Protein AF-0000000084665119 (afdb_homodimer)

Nearest PDB structures (foldseek):
  2jqv-assembly1_A  TM=7.314E-01  e=8.856E-10  Arabidopsis thaliana
  2g0q-assembly1_A  TM=7.419E-01  e=1.694E-08  Arabidopsis thaliana
  6ky1-assembly1_A  TM=6.786E-01  e=8.824E-05  Homo sapiens
  3juc-assembly1_A  TM=6.808E-01  e=5.184E-04  Homo sapiens
  5c5z-assembly1_B  TM=7.141E-01  e=2.015E-03  Escherichia coli

pLDDT: mean 84.97, std 19.48, range [22.52,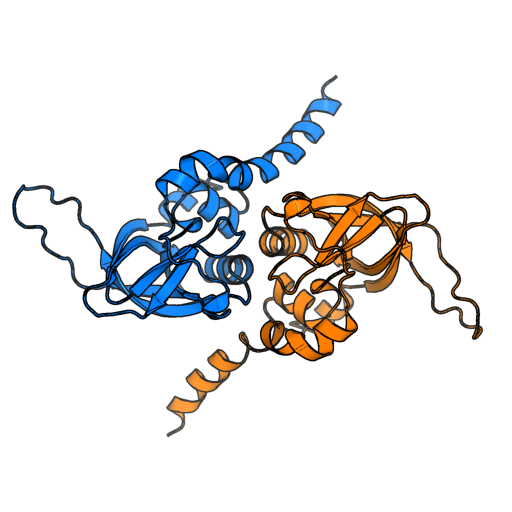 98.81]

InterPro domains:
  IPR009288 Gamma-glutamylcyclotransferase, AIG2-like domain [PF06094] (6-137)
  IPR013024 Gamma-glutamyl cyclotransferase-like [cd06661] (6-90)
  IPR036568 Gamma-glutamyl cyclotransferase-like superfamily [SSF110857] (3-129)
  IPR045038 Protein AIG2-like [PTHR31544] (2-153)

Radius of gyration: 21.83 Å; Cα contacts (8 Å, |Δi|>4): 623; chains: 2; bounding box: 42×82×71 Å

Sequence (332 aa):
MSHTAFFYGTLMAPPVLHRVIWGSTTPPTPAHASLLHIRPAILHAHRRHKVRNADYPAILPSSPSASVRGTLVQGLTDGDIWRLDIFEGHEYARRRVRVRPLVQAQEEDNVESEEEVEAETYIWVAGAHRLEAEEWDFAEFVRDKMKRWVGGAVAERDEGFQGKGSMSHTAFFYGTLMAPPVLHRVIWGSTTPPTPAHASLLHIRPAILHAHRRHKVRNADYPAILPSSPSASVRGTLVQGLTDGDIWRLDIFEGHEYARRRVRVRPLVQAQEEDNVESEEEVEAETYIWVAGAHRLEAEEWDFAEFVRDKMKRWVGGAVAERDEGFQGKGS

Structure (mmCIF, N/CA/C/O backbone):
data_AF-0000000084665119-model_v1
#
loop_
_entity.id
_entity.type
_entity.pdbx_description
1 polymer 'Putative gamma-glutamylcyclotransferase'
#
loop_
_atom_site.group_PDB
_atom_site.id
_atom_site.type_symbol
_atom_site.label_atom_id
_atom_site.label_alt_id
_atom_site.label_comp_id
_atom_site.label_asym_id
_atom_site.label_entity_id
_atom_site.label_seq_id
_atom_site.pdbx_PDB_ins_code
_atom_site.Cartn_x
_atom_site.Cartn_y
_atom_site.Cartn_z
_atom_site.occupancy
_atom_site.B_iso_or_equiv
_atom_site.auth_seq_id
_atom_site.auth_comp_id
_atom_site.auth_asym_id
_atom_site.auth_atom_id
_atom_site.pdbx_PDB_model_num
ATOM 1 N N . MET A 1 1 ? -19.016 -11.727 -7.27 1 73.88 1 MET A N 1
ATOM 2 C CA . MET A 1 1 ? -18.266 -12.68 -8.086 1 73.88 1 MET A CA 1
ATOM 3 C C . MET A 1 1 ? -16.984 -13.125 -7.379 1 73.88 1 MET A C 1
ATOM 5 O O . MET A 1 1 ? -16.422 -12.375 -6.582 1 73.88 1 MET A O 1
ATOM 9 N N . SER A 1 2 ? -16.672 -14.398 -7.512 1 92.06 2 SER A N 1
ATOM 10 C CA . SER A 1 2 ? -15.5 -14.953 -6.84 1 92.06 2 SER A CA 1
ATOM 11 C C . SER A 1 2 ? -14.242 -14.797 -7.688 1 92.06 2 SER A C 1
ATOM 13 O O . SER A 1 2 ? -14.289 -14.961 -8.906 1 92.06 2 SER A O 1
ATOM 15 N N . HIS A 1 3 ? -13.211 -14.391 -7.176 1 96.94 3 HIS A N 1
ATOM 16 C CA . HIS A 1 3 ? -11.945 -14.156 -7.855 1 96.94 3 HIS A CA 1
ATOM 17 C C . HIS A 1 3 ? -10.898 -15.18 -7.434 1 96.94 3 HIS A C 1
ATOM 19 O O . HIS A 1 3 ? -10.961 -15.719 -6.328 1 96.94 3 HIS A O 1
ATOM 25 N N . THR A 1 4 ? -10.078 -15.484 -8.344 1 98.12 4 THR A N 1
ATOM 26 C CA . THR A 1 4 ? -8.914 -16.344 -8.125 1 98.12 4 THR A CA 1
ATOM 27 C C . THR A 1 4 ? -7.621 -15.562 -8.344 1 98.12 4 THR A C 1
ATOM 29 O O . THR A 1 4 ? -7.453 -14.906 -9.375 1 98.12 4 THR A O 1
ATOM 32 N N . ALA A 1 5 ? -6.762 -15.625 -7.355 1 98.62 5 ALA A N 1
ATOM 33 C CA . ALA A 1 5 ? -5.516 -14.875 -7.461 1 98.62 5 ALA A CA 1
ATOM 34 C C . ALA A 1 5 ? -4.316 -15.758 -7.125 1 98.62 5 ALA A C 1
ATOM 36 O O . ALA A 1 5 ? -4.434 -16.703 -6.348 1 98.62 5 ALA A O 1
ATOM 37 N N . PHE A 1 6 ? -3.201 -15.508 -7.766 1 98.81 6 PHE A N 1
ATOM 38 C CA . PHE A 1 6 ? -1.909 -16.125 -7.473 1 98.81 6 PHE A CA 1
ATOM 39 C C . PHE A 1 6 ? -0.994 -15.133 -6.758 1 98.81 6 PHE A C 1
ATOM 41 O O . PHE A 1 6 ? -0.722 -14.047 -7.266 1 98.81 6 PHE A O 1
ATOM 48 N N . PHE A 1 7 ? -0.594 -15.461 -5.613 1 98.75 7 PHE A N 1
ATOM 49 C CA . PHE A 1 7 ? 0.326 -14.625 -4.852 1 98.75 7 PHE A CA 1
ATOM 50 C C . PHE A 1 7 ? 1.707 -15.266 -4.781 1 98.75 7 PHE A C 1
ATOM 52 O O . PHE A 1 7 ? 1.825 -16.484 -4.645 1 98.75 7 PHE A O 1
ATOM 59 N N . TYR A 1 8 ? 2.713 -14.422 -4.77 1 98.56 8 TYR A N 1
ATOM 60 C CA . TYR A 1 8 ? 4.07 -14.945 -4.883 1 98.56 8 TYR A CA 1
ATOM 61 C C . TYR A 1 8 ? 4.996 -14.273 -3.875 1 98.56 8 TYR A C 1
ATOM 63 O O . TYR A 1 8 ? 6.188 -14.586 -3.811 1 98.56 8 TYR A O 1
ATOM 71 N N . GLY A 1 9 ? 4.562 -13.359 -3.141 1 97.25 9 GLY A N 1
ATOM 72 C CA . GLY A 1 9 ? 5.355 -12.609 -2.182 1 97.25 9 GLY A CA 1
ATOM 73 C C . GLY A 1 9 ? 4.805 -12.672 -0.77 1 97.25 9 GLY A C 1
ATOM 74 O O . GLY A 1 9 ? 4.523 -13.758 -0.258 1 97.25 9 GLY A O 1
ATOM 75 N N . THR A 1 10 ? 4.645 -11.438 -0.107 1 94.94 10 THR A N 1
ATOM 76 C CA . THR A 1 10 ? 4.266 -11.336 1.298 1 94.94 10 THR A CA 1
ATOM 77 C C . THR A 1 10 ? 2.859 -11.883 1.519 1 94.94 10 THR A C 1
ATOM 79 O O . THR A 1 10 ? 2.553 -12.406 2.59 1 94.94 10 THR A O 1
ATOM 82 N N . LEU A 1 11 ? 2.041 -11.844 0.528 1 95.81 11 LEU A N 1
ATOM 83 C CA . LEU A 1 11 ? 0.654 -12.289 0.636 1 95.81 11 LEU A CA 1
ATOM 84 C C . LEU A 1 11 ? 0.569 -13.812 0.667 1 95.81 11 LEU A C 1
ATOM 86 O O . LEU A 1 11 ? -0.502 -14.375 0.906 1 95.81 11 LEU A O 1
ATOM 90 N N . MET A 1 12 ? 1.685 -14.477 0.354 1 96.81 12 MET A N 1
ATOM 91 C CA . MET A 1 12 ? 1.702 -15.93 0.522 1 96.81 12 MET A CA 1
ATOM 92 C C . MET A 1 12 ? 1.529 -16.312 1.988 1 96.81 12 MET A C 1
ATOM 94 O O 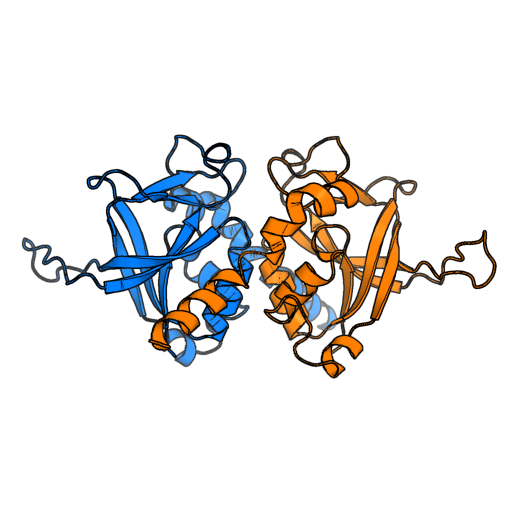. MET A 1 12 ? 1.188 -17.453 2.303 1 96.81 12 MET A O 1
ATOM 98 N N . ALA A 1 13 ? 1.866 -15.438 2.922 1 93.38 13 ALA A N 1
ATOM 99 C CA . ALA A 1 13 ? 1.63 -15.656 4.344 1 93.38 13 ALA A CA 1
ATOM 100 C C . ALA A 1 13 ? 0.175 -15.383 4.711 1 93.38 13 ALA A C 1
ATOM 102 O O . ALA A 1 13 ? -0.294 -14.242 4.59 1 93.38 13 ALA A O 1
ATOM 103 N N . PRO A 1 14 ? -0.516 -16.375 5.227 1 91.75 14 PRO A N 1
ATOM 104 C CA . PRO A 1 14 ? -1.943 -16.219 5.512 1 91.75 14 PRO A CA 1
ATOM 105 C C . PRO A 1 14 ? -2.229 -15.047 6.449 1 91.75 14 PRO A C 1
ATOM 107 O O . PRO A 1 14 ? -3.168 -14.281 6.223 1 91.75 14 PRO A O 1
ATOM 110 N N . PRO A 1 15 ? -1.435 -14.797 7.461 1 90.75 15 PRO A N 1
ATOM 111 C CA . PRO A 1 15 ? -1.753 -13.664 8.336 1 90.75 15 PRO A CA 1
ATOM 112 C C . PRO A 1 15 ? -1.7 -12.32 7.609 1 90.75 15 PRO A C 1
ATOM 114 O O . PRO A 1 15 ? -2.482 -11.422 7.918 1 90.75 15 PRO A O 1
ATOM 117 N N . VAL A 1 16 ? -0.737 -12.164 6.695 1 92.75 16 VAL A N 1
ATOM 118 C CA . VAL A 1 16 ? -0.655 -10.93 5.926 1 92.75 16 VAL A CA 1
ATOM 119 C C . VAL A 1 16 ? -1.873 -10.805 5.012 1 92.75 16 VAL A C 1
ATOM 121 O O . VAL A 1 16 ? -2.502 -9.75 4.945 1 92.75 16 VAL A O 1
ATOM 124 N N . LEU A 1 17 ? -2.227 -11.906 4.332 1 94.44 17 LEU A N 1
ATOM 125 C CA . LEU A 1 17 ? -3.4 -11.922 3.469 1 94.44 17 LEU A CA 1
ATOM 126 C C . LEU A 1 17 ? -4.66 -11.57 4.254 1 94.44 17 LEU A C 1
ATOM 128 O O . LEU A 1 17 ? -5.434 -10.703 3.836 1 94.44 17 LEU A O 1
ATOM 132 N N . HIS A 1 18 ? -4.852 -12.164 5.355 1 92.56 18 HIS A N 1
ATOM 133 C CA . HIS A 1 18 ? -6.023 -11.945 6.191 1 92.56 18 HIS A CA 1
ATOM 134 C C . HIS A 1 18 ? -6.105 -10.492 6.66 1 92.56 18 HIS A C 1
ATOM 136 O O . HIS A 1 18 ? -7.18 -9.891 6.645 1 92.56 18 HIS A O 1
ATOM 142 N N . ARG A 1 19 ? -5 -9.992 7.031 1 90.19 19 ARG A N 1
ATOM 143 C CA . ARG A 1 19 ? -4.969 -8.602 7.465 1 90.19 19 ARG A CA 1
ATOM 144 C C . ARG A 1 19 ? -5.426 -7.672 6.348 1 90.19 19 ARG A C 1
ATOM 146 O O . ARG A 1 19 ? -6.172 -6.719 6.59 1 90.19 19 ARG A O 1
ATOM 153 N N . VAL A 1 20 ? -4.969 -7.965 5.203 1 93.06 20 VAL A N 1
ATOM 154 C CA . VAL A 1 20 ? -5.289 -7.105 4.07 1 93.06 20 VAL A CA 1
ATOM 155 C C . VAL A 1 20 ? -6.77 -7.238 3.721 1 93.06 20 VAL A C 1
ATOM 157 O O . VAL A 1 20 ? -7.469 -6.238 3.555 1 93.06 20 VAL A O 1
ATOM 160 N N . ILE A 1 21 ? -7.344 -8.422 3.707 1 93.12 21 ILE A N 1
ATOM 161 C CA . ILE A 1 21 ? -8.672 -8.586 3.121 1 93.12 21 ILE A CA 1
ATOM 162 C C . ILE A 1 21 ? -9.727 -8.523 4.219 1 93.12 21 ILE A C 1
ATOM 164 O O . ILE A 1 21 ? -10.891 -8.219 3.949 1 93.12 21 ILE A O 1
ATOM 168 N N . TRP A 1 22 ? -9.281 -8.711 5.531 1 90.56 22 TRP A N 1
ATOM 169 C CA . TRP A 1 22 ? -10.297 -8.766 6.578 1 90.56 22 TRP A CA 1
ATOM 170 C C . TRP A 1 22 ? -9.969 -7.793 7.711 1 90.56 22 TRP A C 1
ATOM 172 O O . TRP A 1 22 ? -10.766 -7.605 8.633 1 90.56 22 TRP A O 1
ATOM 182 N N . GLY A 1 23 ? -8.82 -7.227 7.715 1 86.94 23 GLY A N 1
ATOM 183 C CA . GLY A 1 23 ? -8.469 -6.242 8.727 1 86.94 23 GLY A CA 1
ATOM 184 C C . GLY A 1 23 ? -7.918 -6.863 10 1 86.94 23 GLY A C 1
ATOM 185 O O . GLY A 1 23 ? -7.656 -6.16 10.977 1 86.94 23 GLY A O 1
ATOM 186 N N . SER A 1 24 ? -7.824 -8.117 9.977 1 86.31 24 SER A N 1
ATOM 187 C CA . SER A 1 24 ? -7.281 -8.875 11.102 1 86.31 24 SER A CA 1
ATOM 188 C C . SER A 1 24 ? -6.422 -10.039 10.625 1 86.31 24 SER A C 1
ATOM 190 O O . SER A 1 24 ? -6.59 -10.523 9.5 1 86.31 24 SER A O 1
ATOM 192 N N . THR A 1 25 ? -5.469 -10.422 11.492 1 86.75 25 THR A N 1
ATOM 193 C CA . THR A 1 25 ? -4.531 -11.461 11.094 1 86.75 25 THR A CA 1
ATOM 194 C C . THR A 1 25 ? -5.203 -12.836 11.117 1 86.75 25 THR A C 1
ATOM 196 O O . THR A 1 25 ? -4.621 -13.828 10.68 1 86.75 25 THR A O 1
ATOM 199 N N . THR A 1 26 ? -6.316 -12.867 11.695 1 84.5 26 THR A N 1
ATOM 200 C CA . THR A 1 26 ? -7.121 -14.086 11.711 1 84.5 26 THR A CA 1
ATOM 201 C C . THR A 1 26 ? -8.484 -13.844 11.078 1 84.5 26 THR A C 1
ATOM 203 O O . THR A 1 26 ? -8.977 -12.711 11.07 1 84.5 26 THR A O 1
ATOM 206 N N . PRO A 1 27 ? -9 -14.93 10.547 1 84.25 27 PRO A N 1
ATOM 207 C CA . PRO A 1 27 ? -10.336 -14.742 9.992 1 84.25 27 PRO A CA 1
ATOM 208 C C . PRO A 1 27 ? -11.336 -14.234 11.031 1 84.25 27 PRO A C 1
ATOM 210 O O . PRO A 1 27 ? -11.281 -14.641 12.195 1 84.25 27 PRO A O 1
ATOM 213 N N . PRO A 1 28 ? -12.25 -13.336 10.602 1 81.62 28 PRO A N 1
ATOM 214 C CA . PRO A 1 28 ? -13.258 -12.836 11.539 1 81.62 28 PRO A CA 1
ATOM 215 C C . PRO A 1 28 ? -14.109 -13.953 12.141 1 81.62 28 PRO A C 1
ATOM 217 O O . PRO A 1 28 ? -14.445 -13.906 13.328 1 81.62 28 PRO A O 1
ATOM 220 N N . THR A 1 29 ? -14.453 -14.898 11.305 1 83.44 29 THR A N 1
ATOM 221 C CA . THR A 1 29 ? -15.164 -16.094 11.734 1 83.44 29 THR A CA 1
ATOM 222 C C . THR A 1 29 ? -14.641 -17.328 11.016 1 83.44 29 THR A C 1
ATOM 224 O O . THR A 1 29 ? -14 -17.219 9.969 1 83.44 29 THR A O 1
ATOM 227 N N . PRO A 1 30 ? -14.859 -18.469 11.625 1 79.12 30 PRO A N 1
ATOM 228 C CA . PRO A 1 30 ? -14.461 -19.688 10.922 1 79.12 30 PRO A CA 1
ATOM 229 C C . PRO A 1 30 ? -15.086 -19.797 9.531 1 79.12 30 PRO A C 1
ATOM 231 O O . PRO A 1 30 ? -14.469 -20.344 8.617 1 79.12 30 PRO A O 1
ATOM 234 N N . ALA A 1 31 ? -16.25 -19.344 9.398 1 80.56 31 ALA A N 1
ATOM 235 C CA . ALA A 1 31 ? -16.938 -19.375 8.109 1 80.56 31 ALA A CA 1
ATOM 236 C C . ALA A 1 31 ? -16.172 -18.578 7.055 1 80.56 31 ALA A C 1
ATOM 238 O O . ALA A 1 31 ? -16.125 -18.969 5.887 1 80.56 31 ALA A O 1
ATOM 239 N N . HIS A 1 32 ? -15.57 -17.516 7.496 1 81.25 32 HIS A N 1
ATOM 240 C CA . HIS A 1 32 ? -14.781 -16.703 6.578 1 81.25 32 HIS A CA 1
ATOM 241 C C . HIS A 1 32 ? -13.57 -17.484 6.066 1 81.25 32 HIS A C 1
ATOM 243 O O . HIS A 1 32 ? -13.234 -17.406 4.879 1 81.25 32 HIS A O 1
ATOM 249 N N . ALA A 1 33 ? -12.969 -18.156 6.984 1 79.44 33 ALA A N 1
ATOM 250 C CA . ALA A 1 33 ? -11.789 -18.922 6.609 1 79.44 33 ALA A CA 1
ATOM 251 C C . ALA A 1 33 ? -12.125 -19.969 5.555 1 79.44 33 ALA A C 1
ATOM 253 O O . ALA A 1 33 ? -11.305 -20.266 4.688 1 79.44 33 ALA A O 1
ATOM 254 N N . SER A 1 34 ? -13.305 -20.484 5.648 1 85.25 34 SER A N 1
ATOM 255 C CA . SER A 1 34 ? -13.703 -21.547 4.746 1 85.25 34 SER A CA 1
ATOM 256 C C . SER A 1 34 ? -14.016 -21.016 3.354 1 85.25 34 SER A C 1
ATOM 258 O O . SER A 1 34 ? -14.141 -21.781 2.396 1 85.25 34 SER A O 1
ATOM 260 N N . LEU A 1 35 ? -14.109 -19.719 3.256 1 88.88 35 LEU A N 1
ATOM 261 C CA . LEU A 1 35 ? -14.438 -19.094 1.981 1 88.88 35 LEU A CA 1
ATOM 262 C C . LEU A 1 35 ? -13.234 -19.109 1.042 1 88.88 35 LEU A C 1
ATOM 264 O O . LEU A 1 35 ? -13.398 -19.078 -0.18 1 88.88 35 LEU A O 1
ATOM 268 N N . LEU A 1 36 ? -12.086 -19.219 1.64 1 93.5 36 LEU A N 1
ATOM 269 C CA . LEU A 1 36 ? -10.875 -19.172 0.818 1 93.5 36 LEU A CA 1
ATOM 270 C C . LEU A 1 36 ? -10.297 -20.578 0.646 1 93.5 36 LEU A C 1
ATOM 272 O O . LEU A 1 36 ? -10.258 -21.359 1.601 1 93.5 36 LEU A O 1
ATOM 276 N N . HIS A 1 37 ? -9.992 -20.938 -0.558 1 94.19 37 HIS A N 1
ATOM 277 C CA . HIS A 1 37 ? -9.227 -22.141 -0.873 1 94.19 37 HIS A CA 1
ATOM 278 C C . HIS A 1 37 ? -7.805 -21.781 -1.298 1 94.19 37 HIS A C 1
ATOM 280 O O . HIS A 1 37 ? -7.598 -21.203 -2.365 1 94.19 37 HIS A O 1
ATOM 286 N N . ILE A 1 38 ? -6.875 -22.156 -0.478 1 94.69 38 ILE A N 1
ATOM 287 C CA . ILE A 1 38 ? -5.484 -21.781 -0.69 1 94.69 38 ILE A CA 1
ATOM 288 C C . ILE A 1 38 ? -4.637 -23.016 -0.951 1 94.69 38 ILE A C 1
ATOM 290 O O . ILE A 1 38 ? -4.629 -23.953 -0.146 1 94.69 38 ILE A O 1
ATOM 294 N N . ARG A 1 39 ? -3.934 -23.016 -2.066 1 94.62 39 ARG A N 1
ATOM 295 C CA . ARG A 1 39 ? -3.062 -24.141 -2.398 1 94.62 39 ARG A CA 1
ATOM 296 C C . ARG A 1 39 ? -1.781 -23.656 -3.07 1 94.62 39 ARG A C 1
ATOM 298 O O . ARG A 1 39 ? -1.781 -22.641 -3.76 1 94.62 39 ARG A O 1
ATOM 305 N N . PRO A 1 40 ? -0.71 -24.453 -2.879 1 96.31 40 PRO A N 1
ATOM 306 C CA . PRO A 1 40 ? 0.503 -24.109 -3.627 1 96.31 40 PRO A CA 1
ATOM 307 C C . PRO A 1 40 ? 0.313 -24.219 -5.137 1 96.31 40 PRO A C 1
ATOM 309 O O . PRO A 1 40 ? -0.487 -25.031 -5.609 1 96.31 40 PRO A O 1
ATOM 312 N N . ALA A 1 41 ? 1.017 -23.375 -5.852 1 97.25 41 ALA A N 1
ATOM 313 C CA . ALA A 1 41 ? 0.92 -23.359 -7.309 1 97.25 41 ALA A CA 1
ATOM 314 C C . ALA A 1 41 ? 2.191 -22.812 -7.941 1 97.25 41 ALA A C 1
ATOM 316 O O . ALA A 1 41 ? 3.033 -22.234 -7.25 1 97.25 41 ALA A O 1
ATOM 317 N N . ILE A 1 42 ? 2.299 -23.016 -9.219 1 97.5 42 ILE A N 1
ATOM 318 C CA . ILE A 1 42 ? 3.467 -22.562 -9.969 1 97.5 42 ILE A CA 1
ATOM 319 C C . ILE A 1 42 ? 3.025 -21.688 -11.141 1 97.5 42 ILE A C 1
ATOM 321 O O . ILE A 1 42 ? 2.092 -22.031 -11.867 1 97.5 42 ILE A O 1
ATOM 325 N N . LEU A 1 43 ? 3.611 -20.516 -11.242 1 98 43 LEU A N 1
ATOM 326 C CA . LEU A 1 43 ? 3.479 -19.672 -12.414 1 98 43 LEU A CA 1
ATOM 327 C C . LEU A 1 43 ? 4.703 -19.797 -13.32 1 98 43 LEU A C 1
ATOM 329 O O . LEU A 1 43 ? 5.809 -19.422 -12.93 1 98 43 LEU A O 1
ATOM 333 N N . HIS A 1 44 ? 4.461 -20.281 -14.469 1 97.12 44 HIS A N 1
ATOM 334 C CA . HIS A 1 44 ? 5.562 -20.484 -15.406 1 97.12 44 HIS A CA 1
ATOM 335 C C . HIS A 1 44 ? 5.848 -19.203 -16.188 1 97.12 44 HIS A C 1
ATOM 337 O O . HIS A 1 44 ? 5.035 -18.266 -16.188 1 97.12 44 HIS A O 1
ATOM 343 N N . ALA A 1 45 ? 7.055 -19.125 -16.812 1 97.81 45 ALA A N 1
ATOM 344 C CA . ALA A 1 45 ? 7.488 -18.062 -17.734 1 97.81 45 ALA A CA 1
ATOM 345 C C . ALA A 1 45 ? 7.586 -16.719 -17.016 1 97.81 45 ALA A C 1
ATOM 347 O O . ALA A 1 45 ? 7.41 -15.672 -17.641 1 97.81 45 ALA A O 1
ATOM 348 N N . HIS A 1 46 ? 7.723 -16.734 -15.711 1 97.75 46 HIS A N 1
ATOM 349 C CA . HIS A 1 46 ? 7.98 -15.555 -14.883 1 97.75 46 HIS A CA 1
ATOM 350 C C . HIS A 1 46 ? 9.156 -15.789 -13.938 1 97.75 46 HIS A C 1
ATOM 352 O O . HIS A 1 46 ? 9.492 -16.938 -13.641 1 97.75 46 HIS A O 1
ATOM 358 N N . ARG A 1 47 ? 9.719 -14.727 -13.492 1 96.94 47 ARG A N 1
ATOM 359 C CA . ARG A 1 47 ? 10.805 -14.781 -12.523 1 96.94 47 ARG A CA 1
ATOM 360 C C . ARG A 1 47 ? 10.57 -13.789 -11.383 1 96.94 47 ARG A C 1
ATOM 362 O O . ARG A 1 47 ? 10.164 -12.648 -11.617 1 96.94 47 ARG A O 1
ATOM 369 N N . ARG A 1 48 ? 10.82 -14.273 -10.234 1 97.81 48 ARG A N 1
ATOM 370 C CA . ARG A 1 48 ? 10.688 -13.461 -9.031 1 97.81 48 ARG A CA 1
ATOM 371 C C . ARG A 1 48 ? 11.992 -12.727 -8.719 1 97.81 48 ARG A C 1
ATOM 373 O O . ARG A 1 48 ? 13.07 -13.312 -8.805 1 97.81 48 ARG A O 1
ATOM 380 N N . HIS A 1 49 ? 11.867 -11.453 -8.352 1 97 49 HIS A N 1
ATOM 381 C CA . HIS A 1 49 ? 13.008 -10.594 -8.039 1 97 49 HIS A CA 1
ATOM 382 C C . HIS A 1 49 ? 12.836 -9.914 -6.684 1 97 49 HIS A C 1
ATOM 384 O O . HIS A 1 49 ? 11.703 -9.664 -6.254 1 97 49 HIS A O 1
ATOM 390 N N . LYS A 1 50 ? 13.93 -9.664 -6.059 1 96.75 50 LYS A N 1
ATOM 391 C CA . LYS A 1 50 ? 13.914 -8.742 -4.926 1 96.75 50 LYS A CA 1
ATOM 392 C C . LYS A 1 50 ? 13.711 -7.305 -5.391 1 96.75 50 LYS A C 1
ATOM 394 O O . LYS A 1 50 ? 14.289 -6.879 -6.387 1 96.75 50 LYS A O 1
ATOM 399 N N . VAL A 1 51 ? 12.875 -6.609 -4.723 1 94.5 51 VAL A N 1
ATOM 400 C CA . VAL A 1 51 ? 12.75 -5.172 -4.93 1 94.5 51 VAL A CA 1
ATOM 401 C C . VAL A 1 51 ? 13.711 -4.434 -4.004 1 94.5 51 VAL A C 1
ATOM 403 O O . VAL A 1 51 ? 13.789 -4.734 -2.811 1 94.5 51 VAL A O 1
ATOM 406 N N . ARG A 1 52 ? 14.406 -3.465 -4.547 1 92.06 52 ARG A N 1
ATOM 407 C CA . ARG A 1 52 ? 15.383 -2.719 -3.762 1 92.06 52 ARG A CA 1
ATOM 408 C C . ARG A 1 52 ? 14.711 -2 -2.594 1 92.06 52 ARG A C 1
ATOM 410 O O . ARG A 1 52 ? 13.727 -1.286 -2.779 1 92.06 52 ARG A O 1
ATOM 417 N N . ASN A 1 53 ? 15.227 -2.252 -1.315 1 87.69 53 ASN A N 1
ATOM 418 C CA . ASN A 1 53 ? 14.805 -1.579 -0.089 1 87.69 53 ASN A CA 1
ATOM 419 C C . ASN A 1 53 ? 13.344 -1.864 0.238 1 87.69 53 ASN A C 1
ATOM 421 O O . ASN A 1 53 ? 12.633 -0.992 0.744 1 87.69 53 ASN A O 1
ATOM 425 N N . ALA A 1 54 ? 12.914 -3.014 -0.182 1 89.81 54 ALA A N 1
ATOM 426 C CA . ALA A 1 54 ? 11.539 -3.406 0.131 1 89.81 54 ALA A CA 1
ATOM 427 C C . ALA A 1 54 ? 11.492 -4.84 0.656 1 89.81 54 ALA A C 1
ATOM 429 O O . ALA A 1 54 ? 12.367 -5.648 0.359 1 89.81 54 ALA A O 1
ATOM 430 N N . ASP A 1 55 ? 10.469 -5.176 1.393 1 90.88 55 ASP A N 1
ATOM 431 C CA . ASP A 1 55 ? 10.312 -6.512 1.96 1 90.88 55 ASP A CA 1
ATOM 432 C C . ASP A 1 55 ? 9.539 -7.426 1.009 1 90.88 55 ASP A C 1
ATOM 434 O O . ASP A 1 55 ? 9.484 -8.641 1.216 1 90.88 55 ASP A O 1
ATOM 438 N N . TYR A 1 56 ? 8.945 -6.887 0.022 1 94.44 56 TYR A N 1
ATOM 439 C CA . TYR A 1 56 ? 8.117 -7.648 -0.906 1 94.44 56 TYR A CA 1
ATOM 440 C C . TYR A 1 56 ? 8.82 -7.82 -2.248 1 94.44 56 TYR A C 1
ATOM 442 O O . TYR A 1 56 ? 9.68 -7.012 -2.617 1 94.44 56 TYR A O 1
ATOM 450 N N . PRO A 1 57 ? 8.445 -8.883 -2.977 1 97.75 57 PRO A N 1
ATOM 451 C CA . PRO A 1 57 ? 9.086 -9.156 -4.266 1 97.75 57 PRO A CA 1
ATOM 452 C C . PRO A 1 57 ? 8.289 -8.609 -5.445 1 97.75 57 PRO A C 1
ATOM 454 O O . PRO A 1 57 ? 7.219 -8.023 -5.254 1 97.75 57 PRO A O 1
ATOM 457 N N . ALA A 1 58 ? 8.891 -8.758 -6.57 1 97.81 58 ALA A N 1
ATOM 458 C CA . ALA A 1 58 ? 8.297 -8.469 -7.875 1 97.81 58 ALA A CA 1
ATOM 459 C C . ALA A 1 58 ? 8.406 -9.68 -8.797 1 97.81 58 ALA A C 1
ATOM 461 O O . ALA A 1 58 ? 9.328 -10.484 -8.68 1 97.81 58 ALA A O 1
ATOM 462 N N . ILE A 1 59 ? 7.469 -9.836 -9.656 1 97.81 59 ILE A N 1
ATOM 463 C CA . ILE A 1 59 ? 7.664 -10.805 -10.734 1 97.81 59 ILE A CA 1
ATOM 464 C C . ILE A 1 59 ? 7.586 -10.094 -12.086 1 97.81 59 ILE A C 1
ATOM 466 O O . ILE A 1 59 ? 6.859 -9.117 -12.234 1 97.81 59 ILE A O 1
ATOM 470 N N . LEU A 1 60 ? 8.359 -10.617 -13.016 1 97 60 LEU A N 1
ATOM 471 C CA . LEU A 1 60 ? 8.367 -10.195 -14.414 1 97 60 LEU A CA 1
ATOM 472 C C . LEU A 1 60 ? 8.281 -11.406 -15.344 1 97 60 LEU A C 1
ATOM 474 O O . LEU A 1 60 ? 8.773 -12.484 -15.016 1 97 60 LEU A O 1
ATOM 478 N N . PRO A 1 61 ? 7.559 -11.141 -16.469 1 96.56 61 PRO A N 1
ATOM 479 C CA . PRO A 1 61 ? 7.688 -12.203 -17.469 1 96.56 61 PRO A CA 1
ATOM 480 C C . PRO A 1 61 ? 9.141 -12.539 -17.797 1 96.56 61 PRO A C 1
ATOM 482 O O . PRO A 1 61 ? 10 -11.648 -17.781 1 96.56 61 PRO A O 1
ATOM 485 N N . SER A 1 62 ? 9.391 -13.727 -18 1 95.75 62 SER A N 1
ATOM 486 C CA . SER A 1 62 ? 10.734 -14.227 -18.266 1 95.75 62 SER A CA 1
ATOM 487 C C . SER A 1 62 ? 10.711 -15.391 -19.25 1 95.75 62 SER A C 1
ATOM 489 O O . SER A 1 62 ? 9.734 -15.57 -19.984 1 95.75 62 SER A O 1
ATOM 491 N N . SER A 1 63 ? 11.859 -16.094 -19.391 1 94.69 63 SER A N 1
ATOM 492 C CA . SER A 1 63 ? 11.961 -17.25 -20.281 1 94.69 63 SER A CA 1
ATOM 493 C C . SER A 1 63 ? 10.977 -18.344 -19.906 1 94.69 63 SER A C 1
ATOM 495 O O . SER A 1 63 ? 10.586 -18.453 -18.734 1 94.69 63 SER A O 1
ATOM 497 N N . PRO A 1 64 ? 10.578 -19.125 -20.875 1 94.31 64 PRO A N 1
ATOM 498 C CA . PRO A 1 64 ? 9.633 -20.203 -20.594 1 94.31 64 PRO A CA 1
ATOM 499 C C . PRO A 1 64 ? 10.148 -21.172 -19.531 1 94.31 64 PRO A C 1
ATOM 501 O O . PRO A 1 64 ? 9.359 -21.891 -18.906 1 94.31 64 PRO A O 1
ATOM 504 N N . SER A 1 65 ? 11.398 -21.25 -19.344 1 95.19 65 SER A N 1
ATOM 505 C CA . SER A 1 65 ? 11.977 -22.188 -18.391 1 95.19 65 SER A CA 1
ATOM 506 C C . SER A 1 65 ? 11.914 -21.641 -16.953 1 95.19 65 SER A C 1
ATOM 508 O O . SER A 1 65 ? 12.086 -22.391 -16 1 95.19 65 SER A O 1
ATOM 510 N N . ALA A 1 66 ? 11.703 -20.406 -16.797 1 95.94 66 ALA A N 1
ATOM 511 C CA . ALA A 1 66 ? 11.609 -19.797 -15.477 1 95.94 66 ALA A CA 1
ATOM 512 C C . ALA A 1 66 ? 10.234 -20.047 -14.867 1 95.94 66 ALA A C 1
ATOM 514 O O . ALA A 1 66 ? 9.242 -20.219 -15.586 1 95.94 66 ALA A O 1
ATOM 515 N N . SER A 1 67 ? 10.211 -20.141 -13.555 1 96.94 67 SER A N 1
ATOM 516 C CA . SER A 1 67 ? 8.945 -20.328 -12.859 1 96.94 67 SER A CA 1
ATOM 517 C C . SER A 1 67 ? 8.984 -19.703 -11.469 1 96.94 67 SER A C 1
ATOM 519 O O . SER A 1 67 ? 10.062 -19.453 -10.922 1 96.94 67 SER A O 1
ATOM 521 N N . VAL A 1 68 ? 7.863 -19.406 -10.961 1 97.56 68 VAL A N 1
ATOM 522 C CA . VAL A 1 68 ? 7.695 -18.844 -9.633 1 97.56 68 VAL A CA 1
ATOM 523 C C . VAL A 1 68 ? 6.73 -19.703 -8.82 1 97.56 68 VAL A C 1
ATOM 525 O O . VAL A 1 68 ? 5.598 -19.938 -9.242 1 97.56 68 VAL A O 1
ATOM 528 N N . ARG A 1 69 ? 7.254 -20.219 -7.699 1 96.44 69 ARG A N 1
ATOM 529 C CA . ARG A 1 69 ? 6.359 -20.891 -6.77 1 96.44 69 ARG A CA 1
ATOM 530 C C . ARG A 1 69 ? 5.598 -19.891 -5.906 1 96.44 69 ARG A C 1
ATOM 532 O O . ARG A 1 69 ? 6.176 -18.922 -5.418 1 96.44 69 ARG A O 1
ATOM 539 N N . GLY A 1 70 ? 4.324 -20.109 -5.785 1 97.94 70 GLY A N 1
ATOM 540 C CA . GLY A 1 70 ? 3.473 -19.25 -4.973 1 97.94 70 GLY A CA 1
ATOM 541 C C . GLY A 1 70 ? 2.221 -19.953 -4.477 1 97.94 70 GLY A C 1
ATOM 542 O O . GLY A 1 70 ? 2.236 -21.172 -4.234 1 97.94 70 GLY A O 1
ATOM 543 N N . THR A 1 71 ? 1.233 -19.125 -4.176 1 97.88 71 THR A N 1
ATOM 544 C CA . THR A 1 71 ? -0.028 -19.656 -3.674 1 97.88 71 THR A CA 1
ATOM 545 C C . THR A 1 71 ? -1.192 -19.219 -4.555 1 97.88 71 THR A C 1
ATOM 547 O O . THR A 1 71 ? -1.25 -18.062 -4.984 1 97.88 71 THR A O 1
ATOM 550 N N . LEU A 1 72 ? -2.023 -20.156 -4.867 1 97.69 72 LEU A N 1
ATOM 551 C CA . LEU A 1 72 ? -3.295 -19.906 -5.535 1 97.69 72 LEU A CA 1
ATOM 552 C C . LEU A 1 72 ? -4.418 -19.734 -4.52 1 97.69 72 LEU A C 1
ATOM 554 O O . LEU A 1 72 ? -4.633 -20.609 -3.676 1 97.69 72 LEU A O 1
ATOM 558 N N . VAL A 1 73 ? -5.086 -18.625 -4.559 1 97.62 73 VAL A N 1
ATOM 559 C CA . VAL A 1 73 ? -6.164 -18.328 -3.623 1 97.62 73 VAL A CA 1
ATOM 560 C C . VAL A 1 73 ? -7.48 -18.172 -4.383 1 97.62 73 VAL A C 1
ATOM 562 O O . VAL A 1 73 ? -7.617 -17.297 -5.234 1 97.62 73 VAL A O 1
ATOM 565 N N . GLN A 1 74 ? -8.398 -19 -4.07 1 97.19 74 GLN A N 1
ATOM 566 C CA . GLN A 1 74 ? -9.727 -18.984 -4.68 1 97.19 74 GLN A CA 1
ATOM 567 C C . GLN A 1 74 ? -10.789 -18.578 -3.672 1 97.19 74 GLN A C 1
ATOM 569 O O . GLN A 1 74 ? -10.656 -18.844 -2.475 1 97.19 74 GLN A O 1
ATOM 574 N N . GLY A 1 75 ? -11.805 -17.891 -4.16 1 96.38 75 GLY A N 1
ATOM 575 C CA . GLY A 1 75 ? -12.906 -17.5 -3.289 1 96.38 75 GLY A CA 1
ATOM 576 C C . GLY A 1 75 ? -12.859 -16.047 -2.873 1 96.38 75 GLY A C 1
ATOM 577 O O . GLY A 1 75 ? -13.602 -15.625 -1.988 1 96.38 75 GLY A O 1
ATOM 578 N N . LEU A 1 76 ? -11.992 -15.25 -3.439 1 96.62 76 LEU A N 1
ATOM 579 C CA . LEU A 1 76 ? -11.875 -13.836 -3.121 1 96.62 76 LEU A CA 1
ATOM 580 C C . LEU A 1 76 ? -13.086 -13.055 -3.641 1 96.62 76 LEU A C 1
ATOM 582 O O . LEU A 1 76 ? -13.531 -13.281 -4.766 1 96.62 76 LEU A O 1
ATOM 586 N N . THR A 1 77 ? -13.562 -12.18 -2.848 1 94.88 77 THR A N 1
ATOM 587 C CA . THR A 1 77 ? -14.695 -11.344 -3.232 1 94.88 77 THR A CA 1
ATOM 588 C C . THR A 1 77 ? -14.211 -10.086 -3.943 1 94.88 77 THR A C 1
ATOM 590 O O . THR A 1 77 ? -13.016 -9.797 -3.975 1 94.88 77 THR A O 1
ATOM 593 N N . ASP A 1 78 ? -15.203 -9.359 -4.504 1 94.62 78 ASP A N 1
ATOM 594 C CA . ASP A 1 78 ? -14.898 -8.055 -5.082 1 94.62 78 ASP A CA 1
ATOM 595 C C . ASP A 1 78 ? -14.25 -7.133 -4.051 1 94.62 78 ASP A C 1
ATOM 597 O O . ASP A 1 78 ? -13.328 -6.383 -4.375 1 94.62 78 ASP A O 1
ATOM 601 N N . GLY A 1 79 ? -14.773 -7.148 -2.854 1 92.25 79 GLY A N 1
ATOM 602 C CA . GLY A 1 79 ? -14.203 -6.344 -1.786 1 92.25 79 GLY A CA 1
ATOM 603 C C . GLY A 1 79 ? -12.773 -6.727 -1.447 1 92.25 79 GLY A C 1
ATOM 604 O O . GLY A 1 79 ? -11.938 -5.859 -1.181 1 92.25 79 GLY A O 1
ATOM 605 N N . ASP A 1 80 ? -12.539 -8.023 -1.473 1 93.94 80 ASP A N 1
ATOM 606 C CA . ASP A 1 80 ? -11.18 -8.492 -1.234 1 93.94 80 ASP A CA 1
ATOM 607 C C . ASP A 1 80 ? -10.219 -7.949 -2.291 1 93.94 80 ASP A C 1
ATOM 609 O O . ASP A 1 80 ? -9.148 -7.434 -1.96 1 93.94 80 ASP A O 1
ATOM 613 N N . ILE A 1 81 ? -10.648 -8.07 -3.559 1 95.69 81 ILE A N 1
ATOM 614 C CA . ILE A 1 81 ? -9.805 -7.648 -4.672 1 95.69 81 ILE A CA 1
ATOM 615 C C . ILE A 1 81 ? -9.547 -6.145 -4.582 1 95.69 81 ILE A C 1
ATOM 617 O O . ILE A 1 81 ? -8.438 -5.684 -4.848 1 95.69 81 ILE A O 1
ATOM 621 N N . TRP A 1 82 ? -10.562 -5.469 -4.242 1 92.19 82 TRP A N 1
ATOM 622 C CA . TRP A 1 82 ? -10.391 -4.027 -4.074 1 92.19 82 TRP A CA 1
ATOM 623 C C . TRP A 1 82 ? -9.32 -3.725 -3.031 1 92.19 82 TRP A C 1
ATOM 625 O O . TRP A 1 82 ? -8.43 -2.9 -3.266 1 92.19 82 TRP A O 1
ATOM 635 N N . ARG A 1 83 ? -9.367 -4.316 -1.876 1 94.12 83 ARG A N 1
ATOM 636 C CA . ARG A 1 83 ? -8.391 -4.109 -0.812 1 94.12 83 ARG A CA 1
ATOM 637 C C . ARG A 1 83 ? -7.004 -4.574 -1.242 1 94.12 83 ARG A C 1
ATOM 639 O O . ARG A 1 83 ? -6 -3.93 -0.926 1 94.12 83 ARG A O 1
ATOM 646 N N . LEU A 1 84 ? -6.98 -5.637 -1.962 1 96.38 84 LEU A N 1
ATOM 647 C CA . LEU A 1 84 ? -5.711 -6.137 -2.479 1 96.38 84 LEU A CA 1
ATOM 648 C C . LEU A 1 84 ? -5.109 -5.152 -3.479 1 96.38 84 LEU A C 1
ATOM 650 O O . LEU A 1 84 ? -3.893 -4.957 -3.504 1 96.38 84 LEU A O 1
ATOM 654 N N . ASP A 1 85 ? -5.941 -4.531 -4.328 1 94.06 85 ASP A N 1
ATOM 655 C CA . ASP A 1 85 ? -5.477 -3.51 -5.266 1 94.06 85 ASP A CA 1
ATOM 656 C C . ASP A 1 85 ? -4.879 -2.316 -4.523 1 94.06 85 ASP A C 1
ATOM 658 O O . ASP A 1 85 ? -3.875 -1.747 -4.957 1 94.06 85 ASP A O 1
ATOM 662 N N . ILE A 1 86 ? -5.504 -1.965 -3.451 1 91.69 86 ILE A N 1
ATOM 663 C CA . ILE A 1 86 ? -4.988 -0.879 -2.625 1 91.69 86 ILE A CA 1
ATOM 664 C C . ILE A 1 86 ? -3.639 -1.278 -2.031 1 91.69 86 ILE A C 1
ATOM 666 O O . ILE A 1 86 ? -2.676 -0.509 -2.09 1 91.69 86 ILE A O 1
ATOM 670 N N . PHE A 1 87 ? -3.555 -2.494 -1.504 1 92.69 87 PHE A N 1
ATOM 671 C CA . PHE A 1 87 ? -2.361 -3.016 -0.851 1 92.69 87 PHE A CA 1
ATOM 672 C C . PHE A 1 87 ? -1.178 -3.023 -1.812 1 92.69 87 PHE A C 1
ATOM 674 O O . PHE A 1 87 ? -0.068 -2.635 -1.441 1 92.69 87 PHE A O 1
ATOM 681 N N . GLU A 1 88 ? -1.414 -3.418 -2.988 1 92.75 88 GLU A N 1
ATOM 682 C CA . GLU A 1 88 ? -0.329 -3.57 -3.953 1 92.75 88 GLU A CA 1
ATOM 683 C C . GLU A 1 88 ? 0.083 -2.223 -4.539 1 92.75 88 GLU A C 1
ATOM 685 O O . GLU A 1 88 ? 1.256 -2.008 -4.848 1 92.75 88 GLU A O 1
ATOM 690 N N . GLY A 1 89 ? -0.884 -1.358 -4.746 1 87.56 89 GLY A N 1
ATOM 691 C CA . GLY A 1 89 ? -0.63 0.002 -5.191 1 87.56 89 GLY A CA 1
ATOM 692 C C . GLY A 1 89 ? -0.202 0.082 -6.645 1 87.56 89 GLY A C 1
ATOM 693 O O . GLY A 1 89 ? -0.47 -0.831 -7.43 1 87.56 89 GLY A O 1
ATOM 694 N N . HIS A 1 90 ? 0.499 1.219 -6.961 1 86.06 90 HIS A N 1
ATOM 695 C CA . HIS A 1 90 ? 0.728 1.601 -8.352 1 86.06 90 HIS A CA 1
ATOM 696 C C . HIS A 1 90 ? 1.941 0.881 -8.93 1 86.06 90 HIS A C 1
ATOM 698 O O . HIS A 1 90 ? 2.162 0.903 -10.141 1 86.06 90 HIS A O 1
ATOM 704 N N . GLU A 1 91 ? 2.705 0.275 -8.055 1 92.12 91 GLU A N 1
ATOM 705 C CA . GLU A 1 91 ? 3.912 -0.391 -8.531 1 92.12 91 GLU A CA 1
ATOM 706 C C . GLU A 1 91 ? 3.576 -1.696 -9.25 1 92.12 91 GLU A C 1
ATOM 708 O O . GLU A 1 91 ? 4.434 -2.287 -9.906 1 92.12 91 GLU A O 1
ATOM 713 N N . TYR A 1 92 ? 2.344 -2.137 -9.109 1 95.5 92 TYR A N 1
ATOM 714 C CA . TYR A 1 92 ? 1.905 -3.396 -9.703 1 95.5 92 TYR A CA 1
ATOM 715 C C . TYR A 1 92 ? 0.702 -3.18 -10.609 1 95.5 92 TYR A C 1
ATOM 717 O O . TYR A 1 92 ? -0.09 -2.258 -10.398 1 95.5 92 TYR A O 1
ATOM 725 N N . ALA A 1 93 ? 0.574 -4.047 -11.617 1 96 93 ALA A N 1
ATOM 726 C CA . ALA A 1 93 ? -0.642 -4.199 -12.406 1 96 93 ALA A CA 1
ATOM 727 C C . ALA A 1 93 ? -1.235 -5.594 -12.242 1 96 93 ALA A C 1
ATOM 729 O O . ALA A 1 93 ? -0.524 -6.598 -12.352 1 96 93 ALA A O 1
ATOM 730 N N . ARG A 1 94 ? -2.463 -5.629 -11.867 1 97.19 94 ARG A N 1
ATOM 731 C CA . ARG A 1 94 ? -3.15 -6.914 -11.789 1 97.19 94 ARG A CA 1
ATOM 732 C C . ARG A 1 94 ? -3.455 -7.457 -13.18 1 97.19 94 ARG A C 1
ATOM 734 O O . ARG A 1 94 ? -4.109 -6.789 -13.984 1 97.19 94 ARG A O 1
ATOM 741 N N . ARG A 1 95 ? -2.965 -8.602 -13.469 1 98.12 95 ARG A N 1
ATOM 742 C CA . ARG A 1 95 ? -3.104 -9.18 -14.797 1 98.12 95 ARG A CA 1
ATOM 743 C C . ARG A 1 95 ? -3.582 -10.625 -14.719 1 98.12 95 ARG A C 1
ATOM 745 O O . ARG A 1 95 ? -3.352 -11.305 -13.719 1 98.12 95 ARG A O 1
ATOM 752 N N . ARG A 1 96 ? -4.18 -11.047 -15.82 1 98.06 96 ARG A N 1
ATOM 753 C CA . ARG A 1 96 ? -4.602 -12.438 -15.93 1 98.06 96 ARG A CA 1
ATOM 754 C C . ARG A 1 96 ? -3.416 -13.344 -16.25 1 98.06 96 ARG A C 1
ATOM 756 O O . ARG A 1 96 ? -2.557 -12.984 -17.062 1 98.06 96 ARG A O 1
ATOM 763 N N . VAL A 1 97 ? -3.412 -14.477 -15.617 1 98.25 97 VAL A N 1
ATOM 764 C CA . VAL A 1 97 ? -2.385 -15.484 -15.852 1 98.25 97 VAL A CA 1
ATOM 765 C C . VAL A 1 97 ? -2.994 -16.875 -15.75 1 98.25 97 VAL A C 1
ATOM 767 O O . VAL A 1 97 ? -4.152 -17.031 -15.359 1 98.25 97 VAL A O 1
ATOM 770 N N . ARG A 1 98 ? -2.24 -17.781 -16.141 1 97.38 98 ARG A N 1
ATOM 771 C CA . ARG A 1 98 ? -2.549 -19.188 -15.914 1 97.38 98 ARG A CA 1
ATOM 772 C C . ARG A 1 98 ? -1.512 -19.844 -15.008 1 97.38 98 ARG A C 1
ATOM 774 O O . ARG A 1 98 ? -0.307 -19.703 -15.227 1 97.38 98 ARG A O 1
ATOM 781 N N . VAL A 1 99 ? -1.966 -20.531 -13.984 1 97.81 99 VAL A N 1
ATOM 782 C CA . VAL A 1 99 ? -1.062 -21.109 -12.992 1 97.81 99 VAL A CA 1
ATOM 783 C C . VAL A 1 99 ? -1.362 -22.594 -12.828 1 97.81 99 VAL A C 1
ATOM 785 O O . VAL A 1 99 ? -2.471 -23.047 -13.125 1 97.81 99 VAL A O 1
ATOM 788 N N . ARG A 1 100 ? -0.407 -23.344 -12.398 1 96 100 ARG A N 1
ATOM 789 C CA . ARG A 1 100 ? -0.564 -24.781 -12.18 1 96 100 ARG A CA 1
ATOM 790 C C . ARG A 1 100 ? -0.562 -25.109 -10.688 1 96 100 ARG A C 1
ATOM 792 O O . ARG A 1 100 ? 0.477 -25.016 -10.031 1 96 100 ARG A O 1
ATOM 799 N N . PRO A 1 101 ? -1.732 -25.5 -10.164 1 95.88 101 PRO A N 1
ATOM 800 C CA . PRO A 1 101 ? -1.751 -25.922 -8.758 1 95.88 101 PRO A CA 1
ATOM 801 C C . PRO A 1 101 ? -0.891 -27.156 -8.5 1 95.88 101 PRO A C 1
ATOM 803 O O . PRO A 1 101 ? -0.809 -28.047 -9.359 1 95.88 101 PRO A O 1
ATOM 806 N N . LEU A 1 102 ? -0.252 -27.125 -7.363 1 90.88 102 LEU A N 1
ATOM 807 C CA . LEU A 1 102 ? 0.529 -28.281 -6.945 1 90.88 102 LEU A CA 1
ATOM 808 C C . LEU A 1 102 ? -0.315 -29.219 -6.094 1 90.88 102 LEU A C 1
ATOM 810 O O . LEU A 1 102 ? -1.132 -28.781 -5.285 1 90.88 102 LEU A O 1
ATOM 814 N N . VAL A 1 103 ? -0.609 -30.375 -6.523 1 76.94 103 VAL A N 1
ATOM 815 C CA . VAL A 1 103 ? -1.432 -31.359 -5.809 1 76.94 103 VAL A CA 1
ATOM 816 C C . VAL A 1 103 ? -0.541 -32.281 -4.98 1 76.94 103 VAL A C 1
ATOM 818 O O . VAL A 1 103 ? 0.572 -32.625 -5.395 1 76.94 103 VAL A O 1
ATOM 821 N N . GLN A 1 104 ? -0.746 -32.125 -3.568 1 62.03 104 GLN A N 1
ATOM 822 C CA . GLN A 1 104 ? -0.09 -33.156 -2.791 1 62.03 104 GLN A CA 1
ATOM 823 C C . GLN A 1 104 ? -0.323 -34.531 -3.408 1 62.03 104 GLN A C 1
ATOM 825 O O . GLN A 1 104 ? -1.458 -34.906 -3.729 1 62.03 104 GLN A O 1
ATOM 830 N N . ALA A 1 105 ? 0.647 -35 -4.234 1 52.97 105 ALA A N 1
ATOM 831 C CA . ALA A 1 105 ? 0.534 -36.344 -4.781 1 52.97 105 ALA A CA 1
ATOM 832 C C . ALA A 1 105 ? 0.193 -37.375 -3.686 1 52.97 105 ALA A C 1
ATOM 834 O O . ALA A 1 105 ? 0.863 -37.406 -2.652 1 52.97 105 ALA A O 1
ATOM 835 N N . GLN A 1 106 ? -1.032 -37.625 -3.336 1 47.88 106 GLN A N 1
ATOM 836 C CA . GLN A 1 106 ? -1.073 -38.812 -2.502 1 47.88 106 GLN A CA 1
ATOM 837 C C . GLN A 1 106 ? 0.011 -39.812 -2.912 1 47.88 106 GLN A C 1
ATOM 839 O O . GLN A 1 106 ? 0.631 -40.438 -2.059 1 47.88 106 GLN A O 1
ATOM 844 N N . GLU A 1 107 ? -0.185 -40.812 -4.07 1 46.19 107 GLU A N 1
ATOM 845 C CA . GLU A 1 107 ? 0.771 -41.875 -4.461 1 46.19 107 GLU A CA 1
ATOM 846 C C . GLU A 1 107 ? 1.995 -41.25 -5.137 1 46.19 107 GLU A C 1
ATOM 848 O O . GLU A 1 107 ? 1.914 -40.156 -5.719 1 46.19 107 GLU A O 1
ATOM 853 N N . GLU A 1 108 ? 3.326 -41.812 -4.887 1 44.69 108 GLU A N 1
ATOM 854 C CA . GLU A 1 108 ? 4.727 -41.469 -5.148 1 44.69 108 GLU A CA 1
ATOM 855 C C . GLU A 1 108 ? 4.879 -40.656 -6.426 1 44.69 108 GLU A C 1
ATOM 857 O O . GLU A 1 108 ? 5.617 -39.688 -6.457 1 44.69 108 GLU A O 1
ATOM 862 N N . ASP A 1 109 ? 4.973 -41.344 -7.633 1 45.62 109 ASP A N 1
ATOM 863 C CA . ASP A 1 109 ? 5.773 -41.125 -8.828 1 45.62 109 ASP A CA 1
ATOM 864 C C . ASP A 1 109 ? 5.137 -40.062 -9.727 1 45.62 109 ASP A C 1
ATOM 866 O O . ASP A 1 109 ? 5.727 -39.625 -10.719 1 45.62 109 ASP A O 1
ATOM 870 N N . ASN A 1 110 ? 3.709 -39.938 -9.82 1 46.12 110 ASN A N 1
ATOM 871 C CA . ASN A 1 110 ? 3.24 -39.156 -10.953 1 46.12 110 ASN A CA 1
ATOM 872 C C . ASN A 1 110 ? 2.822 -37.75 -10.523 1 46.12 110 ASN A C 1
ATOM 874 O O . ASN A 1 110 ? 1.852 -37.562 -9.781 1 46.12 110 ASN A O 1
ATOM 878 N N . VAL A 1 111 ? 3.664 -36.844 -10.203 1 47.94 111 VAL A N 1
ATOM 879 C CA . VAL A 1 111 ? 3.324 -35.438 -10.148 1 47.94 111 VAL A CA 1
ATOM 880 C C . VAL A 1 111 ? 2.291 -35.094 -11.227 1 47.94 111 VAL A C 1
ATOM 882 O O . VAL A 1 111 ? 2.602 -35.094 -12.414 1 47.94 111 VAL A O 1
ATOM 885 N N . GLU A 1 112 ? 1.116 -35.656 -11.211 1 48.53 112 GLU A N 1
ATOM 886 C CA . GLU A 1 112 ? 0.136 -35.281 -12.234 1 48.53 112 GLU A CA 1
ATOM 887 C C . GLU A 1 112 ? -0.156 -33.812 -12.234 1 48.53 112 GLU A C 1
ATOM 889 O O . GLU A 1 112 ? -0.339 -33.188 -11.172 1 48.53 112 GLU A O 1
ATOM 894 N N . SER A 1 113 ? 0.504 -33.062 -13.008 1 53.94 113 SER A N 1
ATOM 895 C CA . SER A 1 113 ? 0.257 -31.641 -13.234 1 53.94 113 SER A CA 1
ATOM 896 C C . SER A 1 113 ? -1.227 -31.359 -13.461 1 53.94 113 SER A C 1
ATOM 898 O O . SER A 1 113 ? -1.88 -32.062 -14.242 1 53.94 113 SER A O 1
ATOM 900 N N . GLU A 1 114 ? -1.967 -30.969 -12.453 1 66.44 114 GLU A N 1
ATOM 901 C CA . GLU A 1 114 ? -3.324 -30.516 -12.75 1 66.44 114 GLU A CA 1
ATOM 902 C C . GLU A 1 114 ? -3.326 -29.438 -13.82 1 66.44 114 GLU A C 1
ATOM 904 O O . GLU A 1 114 ? -2.283 -28.844 -14.117 1 66.44 114 GLU A O 1
ATOM 909 N N . GLU A 1 115 ? -4.41 -29.375 -14.57 1 85.88 115 GLU A N 1
ATOM 910 C CA . GLU A 1 115 ? -4.719 -28.375 -15.594 1 85.88 115 GLU A CA 1
ATOM 911 C C . GLU A 1 115 ? -4.484 -26.969 -15.062 1 85.88 115 GLU A C 1
ATOM 913 O O . GLU A 1 115 ? -4.66 -26.703 -13.875 1 85.88 115 GLU A O 1
ATOM 918 N N . GLU A 1 116 ? -3.916 -26.203 -15.844 1 94 116 GLU A N 1
ATOM 919 C CA . GLU A 1 116 ? -3.727 -24.797 -15.516 1 94 116 GLU A CA 1
ATOM 920 C C . GLU A 1 116 ? -5.051 -24.141 -15.141 1 94 116 GLU A C 1
ATOM 922 O O . GLU A 1 116 ? -6.102 -24.5 -15.672 1 94 116 GLU A O 1
ATOM 927 N N . VAL A 1 117 ? -4.91 -23.328 -14.211 1 95.94 117 VAL A N 1
ATOM 928 C CA . VAL A 1 117 ? -6.062 -22.578 -13.727 1 95.94 117 VAL A CA 1
ATOM 929 C C . VAL A 1 117 ? -5.875 -21.094 -14.039 1 95.94 117 VAL A C 1
ATOM 931 O O . VAL A 1 117 ? -4.781 -20.547 -13.852 1 95.94 117 VAL A O 1
ATOM 934 N N . GLU A 1 118 ? -6.953 -20.5 -14.531 1 97.62 118 GLU A N 1
ATOM 935 C CA . GLU A 1 118 ? -6.918 -19.047 -14.734 1 97.62 118 GLU A CA 1
ATOM 936 C C . GLU A 1 118 ? -6.957 -18.312 -13.398 1 97.62 118 GLU A C 1
ATOM 938 O O . GLU A 1 118 ? -7.746 -18.656 -12.516 1 97.62 118 GLU A O 1
ATOM 943 N N . ALA A 1 119 ? -6.105 -17.344 -13.266 1 98.5 119 ALA A N 1
ATOM 944 C CA . ALA A 1 119 ? -6.02 -16.5 -12.07 1 98.5 119 ALA A CA 1
ATOM 945 C C . ALA A 1 119 ? -5.547 -15.094 -12.43 1 98.5 119 ALA A C 1
ATOM 947 O O . ALA A 1 119 ? -5.309 -14.789 -13.594 1 98.5 119 ALA A O 1
ATOM 948 N N . GLU A 1 120 ? -5.586 -14.258 -11.469 1 98.62 120 GLU A N 1
ATOM 949 C CA . GLU A 1 120 ? -4.957 -12.945 -11.578 1 98.62 120 GLU A CA 1
ATOM 950 C C . GLU A 1 120 ? -3.775 -12.82 -10.625 1 98.62 120 GLU A C 1
ATOM 952 O O . GLU A 1 120 ? -3.738 -13.477 -9.578 1 98.62 120 GLU A O 1
ATOM 957 N N . THR A 1 121 ? -2.807 -12.109 -11.047 1 98.81 121 THR A N 1
ATOM 958 C CA . THR A 1 121 ? -1.655 -11.844 -10.188 1 98.81 121 THR A CA 1
ATOM 959 C C . THR A 1 121 ? -1.163 -10.406 -10.375 1 98.81 121 THR A C 1
ATOM 961 O O . THR A 1 121 ? -1.658 -9.688 -11.242 1 98.81 121 THR A O 1
ATOM 964 N N . TYR A 1 122 ? -0.325 -9.977 -9.578 1 98.44 122 TYR A N 1
ATOM 965 C CA . TYR A 1 122 ? 0.195 -8.617 -9.602 1 98.44 122 TYR A CA 1
ATOM 966 C C . TYR A 1 122 ? 1.591 -8.578 -10.211 1 98.44 122 TYR A C 1
ATOM 968 O O . TYR A 1 122 ? 2.562 -9 -9.586 1 98.44 122 TYR A O 1
ATOM 976 N N . ILE A 1 123 ? 1.627 -8 -11.352 1 98.44 123 ILE A N 1
ATOM 977 C CA . ILE A 1 123 ? 2.867 -7.934 -12.109 1 98.44 123 ILE A CA 1
ATOM 978 C C . ILE A 1 123 ? 3.557 -6.594 -11.867 1 98.44 123 ILE A C 1
ATOM 980 O O . ILE A 1 123 ? 2.904 -5.547 -11.859 1 98.44 123 ILE A O 1
ATOM 984 N N . TRP A 1 124 ? 4.879 -6.656 -11.656 1 97.5 124 TRP A N 1
ATOM 985 C CA . TRP A 1 124 ? 5.68 -5.461 -11.398 1 97.5 124 TRP A CA 1
ATOM 986 C C . TRP A 1 124 ? 5.688 -4.543 -12.617 1 97.5 124 TRP A C 1
ATOM 988 O O . TRP A 1 124 ? 5.945 -4.988 -13.734 1 97.5 124 TRP A O 1
ATOM 998 N N . VAL A 1 125 ? 5.391 -3.205 -12.344 1 94.94 125 VAL A N 1
ATOM 999 C CA . VAL A 1 125 ? 5.359 -2.281 -13.477 1 94.94 125 VAL A CA 1
ATOM 1000 C C . VAL A 1 125 ? 6.117 -1.005 -13.125 1 94.94 125 VAL A C 1
ATOM 1002 O O . VAL A 1 125 ? 6.008 0.004 -13.828 1 94.94 125 VAL A O 1
ATOM 1005 N N . ALA A 1 126 ? 6.895 -1.04 -12.031 1 92.44 126 ALA A N 1
ATOM 1006 C CA . ALA A 1 126 ? 7.523 0.179 -11.531 1 92.44 126 ALA A CA 1
ATOM 1007 C C . ALA A 1 126 ? 8.961 0.294 -12.023 1 92.44 126 ALA A C 1
ATOM 1009 O O . ALA A 1 126 ? 9.727 1.126 -11.531 1 92.44 126 ALA A O 1
ATOM 1010 N N . GLY A 1 127 ? 9.391 -0.546 -12.93 1 92.62 127 GLY A N 1
ATOM 1011 C CA . GLY A 1 127 ? 10.695 -0.407 -13.555 1 92.62 127 GLY A CA 1
ATOM 1012 C C . GLY A 1 127 ? 11.703 -1.432 -13.07 1 92.62 127 GLY A C 1
ATOM 1013 O O . GLY A 1 127 ? 11.828 -1.662 -11.867 1 92.62 127 GLY A O 1
ATOM 1014 N N . ALA A 1 128 ? 12.398 -1.982 -13.922 1 92.5 128 ALA A N 1
ATOM 1015 C CA . ALA A 1 128 ? 13.383 -3.023 -13.625 1 92.5 128 ALA A CA 1
ATOM 1016 C C . ALA A 1 128 ? 14.547 -2.465 -12.812 1 92.5 128 ALA A C 1
ATOM 1018 O O . ALA A 1 128 ? 15.25 -3.213 -12.125 1 92.5 128 ALA A O 1
ATOM 1019 N N . HIS A 1 129 ? 14.758 -1.163 -12.914 1 91.94 129 HIS A N 1
ATOM 1020 C CA . HIS A 1 129 ? 15.867 -0.523 -12.219 1 91.94 129 HIS A CA 1
ATOM 1021 C C . HIS A 1 129 ? 15.703 -0.617 -10.711 1 91.94 129 HIS A C 1
ATOM 1023 O O . HIS A 1 129 ? 16.672 -0.442 -9.961 1 91.94 129 HIS A O 1
ATOM 1029 N N . ARG A 1 130 ? 14.523 -0.939 -10.312 1 93.81 130 ARG A N 1
ATOM 1030 C CA . ARG A 1 130 ? 14.25 -1.037 -8.883 1 93.81 130 ARG A CA 1
ATOM 1031 C C . ARG A 1 130 ? 14.414 -2.473 -8.391 1 93.81 130 ARG A C 1
ATOM 1033 O O . ARG A 1 130 ? 14.148 -2.768 -7.223 1 93.81 130 ARG A O 1
ATOM 1040 N N . LEU A 1 131 ? 14.789 -3.324 -9.25 1 95.62 131 LEU A N 1
ATOM 1041 C CA . LEU A 1 131 ? 14.875 -4.738 -8.906 1 95.62 131 LEU A CA 1
ATOM 1042 C C . LEU A 1 131 ? 16.328 -5.168 -8.711 1 95.62 131 LEU A C 1
ATOM 1044 O O . LEU A 1 131 ? 17.234 -4.637 -9.367 1 95.62 131 LEU A O 1
ATOM 1048 N N . GLU A 1 132 ? 16.484 -6.062 -7.801 1 94.19 132 GLU A N 1
ATOM 1049 C CA . GLU A 1 132 ? 17.797 -6.672 -7.578 1 94.19 132 GLU A CA 1
ATOM 1050 C C . GLU A 1 132 ? 17.953 -7.953 -8.391 1 94.19 132 GLU A C 1
ATOM 1052 O O . GLU A 1 132 ? 16.969 -8.523 -8.852 1 94.19 132 GLU A O 1
ATOM 1057 N N . ALA A 1 133 ? 19.25 -8.414 -8.516 1 88.38 133 ALA A N 1
ATOM 1058 C CA . ALA A 1 133 ? 19.547 -9.648 -9.242 1 88.38 133 ALA A CA 1
ATOM 1059 C C . ALA A 1 133 ? 19.188 -10.875 -8.414 1 88.38 133 ALA A C 1
ATOM 1061 O O . ALA A 1 133 ? 18.797 -11.914 -8.961 1 88.38 133 ALA A O 1
ATOM 1062 N N . GLU A 1 134 ? 19.219 -10.695 -7.164 1 89.19 134 GLU A N 1
ATOM 1063 C CA . GLU A 1 134 ? 18.938 -11.805 -6.258 1 89.19 134 GLU A CA 1
ATOM 1064 C C . GLU A 1 134 ? 17.438 -12.109 -6.211 1 89.19 134 GLU A C 1
ATOM 1066 O O . GLU A 1 134 ? 16.609 -11.211 -6.355 1 89.19 134 GLU A O 1
ATOM 1071 N N . GLU A 1 135 ? 17.141 -13.375 -6.016 1 90.06 135 GLU A N 1
ATOM 1072 C CA . GLU A 1 135 ? 15.742 -13.766 -5.875 1 90.06 135 GLU A CA 1
ATOM 1073 C C . GLU A 1 135 ? 15.234 -13.492 -4.465 1 90.06 135 GLU A C 1
ATOM 1075 O O . GLU A 1 135 ? 15.977 -13.641 -3.49 1 90.06 135 GLU A O 1
ATOM 1080 N N . TRP A 1 136 ? 14.078 -13.102 -4.383 1 94.5 136 TRP A N 1
ATOM 1081 C CA . TRP A 1 136 ? 13.398 -12.922 -3.105 1 94.5 136 TRP A CA 1
ATOM 1082 C C . TRP A 1 136 ? 13.117 -14.266 -2.439 1 94.5 136 TRP A C 1
ATOM 1084 O O . TRP A 1 136 ? 12.758 -15.234 -3.111 1 94.5 136 TRP A O 1
ATOM 1094 N N . ASP A 1 137 ? 13.328 -14.344 -1.183 1 92.44 137 ASP A N 1
ATOM 1095 C CA . ASP A 1 137 ? 13.242 -15.578 -0.419 1 92.44 137 ASP A CA 1
ATOM 1096 C C . ASP A 1 137 ? 12.102 -15.516 0.601 1 92.44 137 ASP A C 1
ATOM 1098 O O . ASP A 1 137 ? 12.18 -14.766 1.576 1 92.44 137 ASP A O 1
ATOM 1102 N N . PHE A 1 138 ? 11.148 -16.391 0.395 1 92.75 138 PHE A N 1
ATOM 1103 C CA . PHE A 1 138 ? 9.984 -16.391 1.272 1 92.75 138 PHE A CA 1
ATOM 1104 C C . PHE A 1 138 ? 10.375 -16.797 2.689 1 92.75 138 PHE A C 1
ATOM 1106 O O . PHE A 1 138 ? 9.891 -16.203 3.662 1 92.75 138 PHE A O 1
ATOM 1113 N N . ALA A 1 139 ? 11.219 -17.797 2.775 1 92.25 139 ALA A N 1
ATOM 1114 C CA . ALA A 1 139 ? 11.641 -18.25 4.102 1 92.25 139 ALA A CA 1
ATOM 1115 C C . ALA A 1 139 ? 12.352 -17.125 4.859 1 92.25 139 ALA A C 1
ATOM 1117 O O . ALA A 1 139 ? 12.156 -16.969 6.062 1 92.25 139 ALA A O 1
ATOM 1118 N N . GLU A 1 140 ? 13.133 -16.438 4.129 1 92.81 140 GLU A N 1
ATOM 1119 C CA . GLU A 1 140 ? 13.781 -15.281 4.73 1 92.81 140 GLU A CA 1
ATOM 1120 C C . GLU A 1 140 ? 12.758 -14.25 5.199 1 92.81 140 GLU A C 1
ATOM 1122 O O . GLU A 1 140 ? 12.891 -13.688 6.285 1 92.81 140 GLU A O 1
ATOM 1127 N N . PHE A 1 141 ? 11.82 -13.984 4.41 1 93.06 141 PHE A N 1
ATOM 1128 C CA . PHE A 1 141 ? 10.758 -13.055 4.773 1 93.06 141 PHE A CA 1
ATOM 1129 C C . PHE A 1 141 ? 10.062 -13.492 6.059 1 93.06 141 PHE A C 1
ATOM 1131 O O . PHE A 1 141 ? 9.891 -12.695 6.98 1 93.06 141 PHE A O 1
ATOM 1138 N N . VAL A 1 142 ? 9.672 -14.758 6.148 1 91.88 142 VAL A N 1
ATOM 1139 C CA . VAL A 1 142 ? 8.945 -15.273 7.305 1 91.88 142 VAL A CA 1
ATOM 1140 C C . VAL A 1 142 ? 9.82 -15.172 8.555 1 91.88 142 VAL A C 1
ATOM 1142 O O . VAL A 1 142 ? 9.359 -14.75 9.609 1 91.88 142 VAL A O 1
ATOM 1145 N N . ARG A 1 143 ? 11.023 -15.43 8.367 1 92.19 143 ARG A N 1
ATOM 1146 C CA . ARG A 1 143 ? 11.945 -15.477 9.492 1 92.19 143 ARG A CA 1
ATOM 1147 C C . ARG A 1 143 ? 12.289 -14.07 9.984 1 92.19 143 ARG A C 1
ATOM 1149 O O . ARG A 1 143 ? 12.297 -13.812 11.188 1 92.19 143 ARG A O 1
ATOM 1156 N N . ASP A 1 144 ? 12.516 -13.18 9.047 1 91.25 144 ASP A N 1
ATOM 1157 C CA . ASP A 1 144 ? 13.195 -11.938 9.406 1 91.25 144 ASP A CA 1
ATOM 1158 C C . ASP A 1 144 ? 12.242 -10.75 9.367 1 91.25 144 ASP A C 1
ATOM 1160 O O . ASP A 1 144 ? 12.508 -9.711 9.977 1 91.25 144 ASP A O 1
ATOM 1164 N N . LYS A 1 145 ? 11.164 -10.891 8.57 1 88.44 145 LYS A N 1
ATOM 1165 C CA . LYS A 1 145 ? 10.422 -9.672 8.258 1 88.44 145 LYS A CA 1
ATOM 1166 C C . LYS A 1 145 ? 8.953 -9.805 8.672 1 88.44 145 LYS A C 1
ATOM 1168 O O . LYS A 1 145 ? 8.281 -8.805 8.914 1 88.44 145 LYS A O 1
ATOM 1173 N N . MET A 1 146 ? 8.438 -10.984 8.82 1 88.19 146 MET A N 1
ATOM 1174 C CA . MET A 1 146 ? 7.012 -11.242 9 1 88.19 146 MET A CA 1
ATOM 1175 C C . MET A 1 146 ? 6.48 -10.539 10.242 1 88.19 146 MET A C 1
ATOM 1177 O O . MET A 1 146 ? 5.352 -10.039 10.242 1 88.19 146 MET A O 1
ATOM 1181 N N . LYS A 1 147 ? 7.219 -10.391 11.25 1 85.31 147 LYS A N 1
ATOM 1182 C CA . LYS A 1 147 ? 6.781 -9.789 12.508 1 85.31 147 LYS A CA 1
ATOM 1183 C C . LYS A 1 147 ? 6.316 -8.352 12.297 1 85.31 147 LYS A C 1
ATOM 1185 O O . LYS A 1 147 ? 5.312 -7.93 12.867 1 85.31 147 LYS A O 1
ATOM 1190 N N . ARG A 1 148 ? 6.996 -7.66 11.461 1 84.19 148 ARG A N 1
ATOM 1191 C CA . ARG A 1 148 ? 6.664 -6.266 11.203 1 84.19 148 ARG A CA 1
ATOM 1192 C C . ARG A 1 148 ? 5.359 -6.152 10.422 1 84.19 148 ARG A C 1
ATOM 1194 O O . ARG A 1 148 ? 4.676 -5.129 10.484 1 84.19 148 ARG A O 1
ATOM 1201 N N . TRP A 1 149 ? 5.078 -7.125 9.758 1 84.44 149 TRP A N 1
ATOM 1202 C CA . TRP A 1 149 ? 3.92 -7.098 8.867 1 84.44 149 TRP A CA 1
ATOM 1203 C C . TRP A 1 149 ? 2.656 -7.516 9.617 1 84.44 149 TRP A C 1
ATOM 1205 O O . TRP A 1 149 ? 1.546 -7.16 9.211 1 84.44 149 TRP A O 1
ATOM 1215 N N . VAL A 1 150 ? 2.826 -8.312 10.68 1 78.56 150 VAL A N 1
ATOM 1216 C CA . VAL A 1 150 ? 1.655 -8.812 11.398 1 78.56 150 VAL A CA 1
ATOM 1217 C C . VAL A 1 150 ? 1.515 -8.078 12.727 1 78.56 150 VAL A C 1
ATOM 1219 O O . VAL A 1 150 ? 0.432 -8.047 13.32 1 78.56 150 VAL A O 1
ATOM 1222 N N . GLY A 1 151 ? 2.682 -7.523 13.32 1 63.34 151 GLY A N 1
ATOM 1223 C CA . GLY A 1 151 ? 2.703 -6.918 14.648 1 63.34 151 GLY A CA 1
ATOM 1224 C C . GLY A 1 151 ? 1.883 -5.645 14.734 1 63.34 151 GLY A C 1
ATOM 1225 O O . GLY A 1 151 ? 1.399 -5.285 15.805 1 63.34 151 GLY A O 1
ATOM 1226 N N . GLY A 1 152 ? 2.031 -4.664 13.922 1 51.47 152 GLY A N 1
ATOM 1227 C CA . GLY A 1 152 ? 1.521 -3.324 14.156 1 51.47 152 GLY A CA 1
ATOM 1228 C C . GLY A 1 152 ? 0.029 -3.293 14.438 1 51.47 152 GLY A C 1
ATOM 1229 O O . GLY A 1 152 ? -0.482 -2.328 15.008 1 51.47 152 GLY A O 1
ATOM 1230 N N . ALA A 1 153 ? -0.785 -4.113 13.906 1 45.22 153 ALA A N 1
ATOM 1231 C CA . ALA A 1 153 ? -2.219 -3.986 14.156 1 45.22 153 ALA A CA 1
ATOM 1232 C C . ALA A 1 153 ? -2.553 -4.301 15.609 1 45.22 153 ALA A C 1
ATOM 1234 O O . ALA A 1 153 ? -3.535 -3.791 16.156 1 45.22 153 ALA A O 1
ATOM 1235 N N . VAL A 1 154 ? -1.935 -5.152 16.219 1 37.31 154 VAL A N 1
ATOM 1236 C CA . VAL A 1 154 ? -2.307 -5.629 17.547 1 37.31 154 VAL A CA 1
ATOM 1237 C C . VAL A 1 154 ? -1.901 -4.598 18.594 1 37.31 154 VAL A C 1
ATOM 1239 O O . VAL A 1 154 ? -2.445 -4.582 19.703 1 37.31 154 VAL A O 1
ATOM 1242 N N . ALA A 1 155 ? -0.857 -3.857 18.5 1 37.22 155 ALA A N 1
ATOM 1243 C CA . ALA A 1 155 ? -0.503 -3.119 19.719 1 37.22 155 ALA A CA 1
ATOM 1244 C C . ALA A 1 155 ? -1.618 -2.156 20.109 1 37.22 155 ALA A C 1
ATOM 1246 O O . ALA A 1 155 ? -1.86 -1.94 21.312 1 37.22 155 ALA A O 1
ATOM 1247 N N . GLU A 1 156 ? -2.248 -1.42 19.156 1 36.12 156 GLU A N 1
ATOM 1248 C CA . GLU A 1 156 ? -3.113 -0.386 19.719 1 36.12 156 GLU A CA 1
ATOM 1249 C C . GLU A 1 156 ? -4.406 -0.985 20.266 1 36.12 156 GLU A C 1
ATOM 1251 O O . GLU A 1 156 ? -5.156 -0.314 20.984 1 36.12 156 GLU A O 1
ATOM 1256 N N . ARG A 1 157 ? -4.789 -2.119 19.828 1 35.5 157 ARG A N 1
ATOM 1257 C CA . ARG A 1 157 ? -6.02 -2.541 20.484 1 35.5 157 ARG A CA 1
ATOM 1258 C C . ARG A 1 157 ? -5.75 -2.943 21.938 1 35.5 157 ARG A C 1
ATOM 1260 O O . ARG A 1 157 ? -6.645 -2.865 22.781 1 35.5 157 ARG A O 1
ATOM 1267 N N . ASP A 1 158 ? -4.672 -3.557 22.25 1 33.78 158 ASP A N 1
ATOM 1268 C CA . ASP A 1 158 ? -4.492 -4.074 23.609 1 33.78 158 ASP A CA 1
ATOM 1269 C C . ASP A 1 158 ? -4.203 -2.945 24.594 1 33.78 158 ASP A C 1
ATOM 1271 O O . ASP A 1 158 ? -4.633 -2.998 25.75 1 33.78 158 ASP A O 1
ATOM 1275 N N . GLU A 1 159 ? -3.365 -1.973 24.203 1 35.81 159 GLU A N 1
ATOM 1276 C CA . GLU A 1 159 ? -3.064 -1.07 25.312 1 35.81 159 GLU A CA 1
ATOM 1277 C C . GLU A 1 159 ? -4.254 -0.166 25.625 1 35.81 159 GLU A C 1
ATOM 1279 O O . GLU A 1 159 ? -4.363 0.363 26.734 1 35.81 159 GLU A O 1
ATOM 1284 N N . GLY A 1 160 ? -5.098 0.175 24.703 1 32.84 160 GLY A N 1
ATOM 1285 C CA . GLY A 1 160 ? -6.238 0.963 25.141 1 32.84 160 GLY A CA 1
ATOM 1286 C C . GLY A 1 160 ? -7.211 0.177 26 1 32.84 160 GLY A C 1
ATOM 1287 O O . GLY A 1 160 ? -8.023 0.76 26.719 1 32.84 160 GLY A O 1
ATOM 1288 N N . PHE A 1 161 ? -7.316 -1.139 25.812 1 33.47 161 PHE A N 1
ATOM 1289 C CA . PHE A 1 161 ? -8.281 -1.828 26.656 1 33.47 161 PHE A CA 1
ATOM 1290 C C . PHE A 1 161 ? -7.703 -2.051 28.047 1 33.47 161 PHE A C 1
ATOM 1292 O O . PHE A 1 161 ? -8.445 -2.055 29.047 1 33.47 161 PHE A O 1
ATOM 1299 N N . GLN A 1 162 ? -6.387 -2.209 28.156 1 32 162 GLN A N 1
ATOM 1300 C CA . GLN A 1 162 ? -5.973 -2.609 29.5 1 32 162 GLN A CA 1
ATOM 1301 C C . GLN A 1 162 ? -6.016 -1.426 30.469 1 32 162 GLN A C 1
ATOM 1303 O O . GLN A 1 162 ? -5.988 -1.61 31.688 1 32 162 GLN A O 1
ATOM 1308 N N . GLY A 1 163 ? -5.832 -0.239 30 1 30.69 163 GLY A N 1
ATOM 1309 C CA . GLY A 1 163 ? -5.668 0.709 31.094 1 30.69 163 GLY A CA 1
ATOM 1310 C C . GLY A 1 163 ? -6.953 0.972 31.859 1 30.69 163 GLY A C 1
ATOM 1311 O O . GLY A 1 163 ? -6.965 1.742 32.812 1 30.69 163 GLY A O 1
ATOM 1312 N N . LYS A 1 164 ? -8.148 0.745 31.312 1 32 164 LYS A N 1
ATOM 1313 C CA . LYS A 1 164 ? -9.227 1.078 32.219 1 32 164 LYS A CA 1
ATOM 1314 C C . LYS A 1 164 ? -9.5 -0.076 33.188 1 32 164 LYS A C 1
ATOM 1316 O O . LYS A 1 164 ? -10.508 -0.073 33.906 1 32 164 LYS A O 1
ATOM 1321 N N . GLY A 1 165 ? -8.664 -1.216 33.188 1 24.41 165 GLY A N 1
ATOM 1322 C CA . GLY A 1 165 ? -9.086 -2.162 34.188 1 24.41 165 GLY A CA 1
ATOM 1323 C C . GLY A 1 165 ? -8.82 -1.674 35.594 1 24.41 165 GLY A C 1
ATOM 1324 O O . GLY A 1 165 ? -9.367 -2.219 36.562 1 24.41 165 GLY A O 1
ATOM 1325 N N . SER A 1 166 ? -7.922 -0.846 36.031 1 23.23 166 SER A N 1
ATOM 1326 C CA . SER A 1 166 ? -8.078 -0.765 37.469 1 23.23 166 SER A CA 1
ATOM 1327 C C . SER A 1 166 ? -9.242 0.136 37.875 1 23.23 166 SER A C 1
ATOM 1329 O O . SER A 1 166 ? -9.57 1.079 37.156 1 23.23 166 SER A O 1
ATOM 1331 N N . MET B 1 1 ? -17.953 6.336 13.375 1 74.12 1 MET B N 1
ATOM 1332 C CA . MET B 1 1 ? -17.266 7.477 13.953 1 74.12 1 MET B CA 1
ATOM 1333 C C . MET B 1 1 ? -16.438 8.203 12.898 1 74.12 1 MET B C 1
ATOM 1335 O O . MET B 1 1 ? -16 7.598 11.922 1 74.12 1 MET B O 1
ATOM 1339 N N . SER B 1 2 ? -16.422 9.523 12.977 1 91.94 2 SER B N 1
ATOM 1340 C CA . SER B 1 2 ? -15.719 10.336 11.992 1 91.94 2 SER B CA 1
ATOM 1341 C C . SER B 1 2 ? -14.266 10.539 12.383 1 91.94 2 SER B C 1
ATOM 1343 O O . SER B 1 2 ? -13.953 10.734 13.562 1 91.94 2 SER B O 1
ATOM 1345 N N . HIS B 1 3 ? -13.391 10.383 11.547 1 96.88 3 HIS B N 1
ATOM 1346 C CA . HIS B 1 3 ? -11.953 10.508 11.766 1 96.88 3 HIS B CA 1
ATOM 1347 C C . HIS B 1 3 ? -11.398 11.75 11.078 1 96.88 3 HIS B C 1
ATOM 1349 O O . HIS B 1 3 ? -11.945 12.211 10.07 1 96.88 3 HIS B O 1
ATOM 1355 N N . THR B 1 4 ? -10.438 12.297 11.695 1 98.06 4 THR B N 1
ATOM 1356 C CA . THR B 1 4 ? -9.672 13.406 11.148 1 98.06 4 THR B CA 1
ATOM 1357 C C . THR B 1 4 ? -8.219 13 10.914 1 98.06 4 THR B C 1
ATOM 1359 O O . THR B 1 4 ? -7.57 12.453 11.812 1 98.06 4 THR B O 1
ATOM 1362 N N . ALA B 1 5 ? -7.762 13.234 9.703 1 98.62 5 ALA B N 1
ATOM 1363 C CA . ALA B 1 5 ? -6.395 12.836 9.375 1 98.62 5 ALA B CA 1
ATOM 1364 C C . ALA B 1 5 ? -5.633 13.977 8.711 1 98.62 5 ALA B C 1
ATOM 1366 O O . ALA B 1 5 ? -6.227 14.828 8.047 1 98.62 5 ALA B O 1
ATOM 1367 N N . PHE B 1 6 ? -4.336 14.039 8.961 1 98.81 6 PHE B N 1
ATOM 1368 C CA . PHE B 1 6 ? -3.406 14.953 8.297 1 98.81 6 PHE B CA 1
ATOM 1369 C C . PHE B 1 6 ? -2.551 14.203 7.281 1 98.81 6 PHE B C 1
ATOM 1371 O O . PHE B 1 6 ? -1.86 13.242 7.629 1 98.81 6 PHE B O 1
ATOM 1378 N N . PHE B 1 7 ? -2.635 14.57 6.09 1 98.75 7 PHE B N 1
ATOM 1379 C CA . PHE B 1 7 ? -1.828 13.969 5.035 1 98.75 7 PHE B CA 1
ATOM 1380 C C . PHE B 1 7 ? -0.754 14.938 4.555 1 98.75 7 PHE B C 1
ATOM 1382 O O . PHE B 1 7 ? -1.001 16.141 4.445 1 98.75 7 PHE B O 1
ATOM 1389 N N . TYR B 1 8 ? 0.375 14.383 4.184 1 98.56 8 TYR B N 1
ATOM 1390 C CA . TYR B 1 8 ? 1.518 15.234 3.883 1 98.56 8 TYR B CA 1
ATOM 1391 C C . TYR B 1 8 ? 2.211 14.789 2.602 1 98.56 8 TYR B C 1
ATOM 1393 O O . TYR B 1 8 ? 3.197 15.391 2.176 1 98.56 8 TYR B O 1
ATOM 1401 N N . GLY B 1 9 ? 1.816 13.766 2.004 1 97.12 9 GLY B N 1
ATOM 1402 C CA . GLY B 1 9 ? 2.428 13.203 0.813 1 97.12 9 GLY B CA 1
ATOM 1403 C C . GLY B 1 9 ? 1.462 13.07 -0.348 1 97.12 9 GLY B C 1
ATOM 1404 O O . GLY B 1 9 ? 0.765 14.023 -0.697 1 97.12 9 GLY B O 1
ATOM 1405 N N . THR B 1 10 ? 1.42 11.805 -0.979 1 94.81 10 THR B N 1
ATOM 1406 C CA . THR B 1 10 ? 0.653 11.547 -2.193 1 94.81 10 THR B CA 1
ATOM 1407 C C . THR B 1 10 ? -0.842 11.703 -1.932 1 94.81 10 THR B C 1
ATOM 1409 O O . THR B 1 10 ? -1.597 12.094 -2.824 1 94.81 10 THR B O 1
ATOM 1412 N N . LEU B 1 11 ? -1.262 11.508 -0.734 1 95.75 11 LEU B N 1
ATOM 1413 C CA . LEU B 1 11 ? -2.674 11.57 -0.375 1 95.75 11 LEU B CA 1
ATOM 1414 C C . LEU B 1 11 ? -3.152 13.016 -0.31 1 95.75 11 LEU B C 1
ATOM 1416 O O . LEU B 1 11 ? -4.352 13.273 -0.178 1 95.75 11 LEU B O 1
ATOM 1420 N N . MET B 1 12 ? -2.209 13.961 -0.342 1 96.62 12 MET B N 1
ATOM 1421 C CA . MET B 1 12 ? -2.615 15.359 -0.442 1 96.62 12 MET B CA 1
ATOM 1422 C C . MET B 1 12 ? -3.34 15.625 -1.758 1 96.62 12 MET B C 1
ATOM 1424 O O . MET B 1 12 ? -4.043 16.625 -1.895 1 96.62 12 MET B O 1
ATOM 1428 N N . ALA B 1 13 ? -3.111 14.828 -2.775 1 93.12 13 ALA B N 1
ATOM 1429 C CA . ALA B 1 13 ? -3.838 14.922 -4.039 1 93.12 13 ALA B CA 1
ATOM 1430 C C . ALA B 1 13 ? -5.211 14.266 -3.93 1 93.12 13 ALA B C 1
ATOM 1432 O O . ALA B 1 13 ? -5.312 13.055 -3.719 1 93.12 13 ALA B O 1
ATOM 1433 N N . PRO B 1 14 ? -6.258 15.031 -4.164 1 91.38 14 PRO B N 1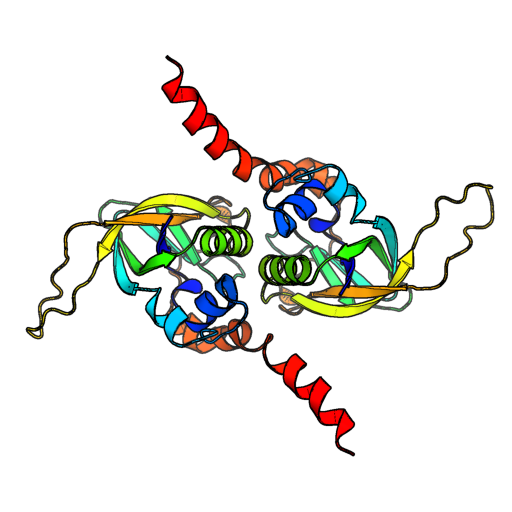
ATOM 1434 C CA . PRO B 1 14 ? -7.609 14.5 -3.98 1 91.38 14 PRO B CA 1
ATOM 1435 C C . PRO B 1 14 ? -7.875 13.258 -4.828 1 91.38 14 PRO B C 1
ATOM 1437 O O . PRO B 1 14 ? -8.461 12.289 -4.348 1 91.38 14 PRO B O 1
ATOM 1440 N N . PRO B 1 15 ? -7.41 13.188 -6.047 1 90.69 15 PRO B N 1
ATOM 1441 C CA . PRO B 1 15 ? -7.691 11.977 -6.82 1 90.69 15 PRO B CA 1
ATOM 1442 C C . PRO B 1 15 ? -7.07 10.719 -6.207 1 90.69 15 PRO B C 1
ATOM 1444 O O . PRO B 1 15 ? -7.652 9.633 -6.289 1 90.69 15 PRO B O 1
ATOM 1447 N N . VAL B 1 16 ? -5.867 10.852 -5.652 1 92.69 16 VAL B N 1
ATOM 1448 C CA . VAL B 1 16 ? -5.23 9.711 -5.004 1 92.69 16 VAL B CA 1
ATOM 1449 C C . VAL B 1 16 ? -6.02 9.32 -3.758 1 92.69 16 VAL B C 1
ATOM 1451 O O . VAL B 1 16 ? -6.301 8.133 -3.539 1 92.69 16 VAL B O 1
ATOM 1454 N N . LEU B 1 17 ? -6.402 10.328 -2.959 1 94.38 17 LEU B N 1
ATOM 1455 C CA . LEU B 1 17 ? -7.199 10.07 -1.765 1 94.38 17 LEU B CA 1
ATOM 1456 C C . LEU B 1 17 ? -8.508 9.383 -2.121 1 94.38 17 LEU B C 1
ATOM 1458 O O . LEU B 1 17 ? -8.867 8.367 -1.517 1 94.38 17 LEU B O 1
ATOM 1462 N N . HIS B 1 18 ? -9.18 9.859 -3.08 1 92.44 18 HIS B N 1
ATOM 1463 C CA . HIS B 1 18 ? -10.469 9.312 -3.508 1 92.44 18 HIS B CA 1
ATOM 1464 C C . HIS B 1 18 ? -10.32 7.871 -3.986 1 92.44 18 HIS B C 1
ATOM 1466 O O . HIS B 1 18 ? -11.141 7.012 -3.654 1 92.44 18 HIS B O 1
ATOM 1472 N N . ARG B 1 19 ? -9.305 7.656 -4.715 1 90.12 19 ARG B N 1
ATOM 1473 C CA . ARG B 1 19 ? -9.062 6.301 -5.191 1 90.12 19 ARG B CA 1
ATOM 1474 C C . ARG B 1 19 ? -8.883 5.332 -4.027 1 90.12 19 ARG B C 1
ATOM 1476 O O . ARG B 1 19 ? -9.398 4.211 -4.059 1 90.12 19 ARG B O 1
ATOM 1483 N N . VAL B 1 20 ? -8.18 5.766 -3.078 1 93 20 VAL B N 1
ATOM 1484 C CA . VAL B 1 20 ? -7.891 4.902 -1.938 1 93 20 VAL B CA 1
ATOM 1485 C C . VAL B 1 20 ? -9.164 4.668 -1.13 1 93 20 VAL B C 1
ATOM 1487 O O . VAL B 1 20 ? -9.5 3.529 -0.795 1 93 20 VAL B O 1
ATOM 1490 N N . ILE B 1 21 ? -9.984 5.668 -0.885 1 93.12 21 ILE B N 1
ATOM 1491 C CA . ILE B 1 21 ? -11.055 5.516 0.098 1 93.12 21 ILE B CA 1
ATOM 1492 C C . ILE B 1 21 ? -12.352 5.141 -0.607 1 93.12 21 ILE B C 1
ATOM 1494 O O . ILE B 1 21 ? -13.258 4.559 0.004 1 93.12 21 ILE B O 1
ATOM 1498 N N . TRP B 1 22 ? -12.422 5.391 -1.979 1 90.44 22 TRP B N 1
ATOM 1499 C CA . TRP B 1 22 ? -13.695 5.133 -2.645 1 90.44 22 TRP B CA 1
ATOM 1500 C C . TRP B 1 22 ? -13.5 4.234 -3.861 1 90.44 22 TRP B C 1
ATOM 1502 O O . TRP B 1 22 ? -14.469 3.812 -4.488 1 90.44 22 TRP B O 1
ATOM 1512 N N . GLY B 1 23 ? -12.312 3.975 -4.258 1 86.94 23 GLY B N 1
ATOM 1513 C CA . GLY B 1 23 ? -12.062 3.072 -5.371 1 86.94 23 GLY B CA 1
ATOM 1514 C C . GLY B 1 23 ? -12.133 3.758 -6.723 1 86.94 23 GLY B C 1
ATOM 1515 O O . GLY B 1 23 ? -12.031 3.104 -7.762 1 86.94 23 GLY B O 1
ATOM 1516 N N . SER B 1 24 ? -12.352 4.996 -6.688 1 86.19 24 SER B N 1
ATOM 1517 C CA . SER B 1 24 ? -12.406 5.816 -7.891 1 86.19 24 SER B CA 1
ATOM 1518 C C . SER B 1 24 ? -11.766 7.18 -7.66 1 86.19 24 SER B C 1
ATOM 1520 O O . SER B 1 24 ? -11.688 7.648 -6.523 1 86.19 24 SER B O 1
ATOM 1522 N N . THR B 1 25 ? -11.273 7.746 -8.766 1 86.38 25 THR B N 1
ATOM 1523 C CA . THR B 1 25 ? -10.555 9.008 -8.648 1 86.38 25 THR B CA 1
ATOM 1524 C C . THR B 1 25 ? -11.531 10.156 -8.391 1 86.38 25 THR B C 1
ATOM 1526 O O . THR B 1 25 ? -11.109 11.281 -8.109 1 86.38 25 THR B O 1
ATOM 1529 N N . THR B 1 26 ? -12.734 9.898 -8.586 1 84.12 26 THR B N 1
ATOM 1530 C CA . THR B 1 26 ? -13.781 10.867 -8.297 1 84.12 26 THR B CA 1
ATOM 1531 C C . THR B 1 26 ? -14.766 10.305 -7.27 1 84.12 26 THR B C 1
ATOM 1533 O O . THR B 1 26 ? -14.93 9.086 -7.16 1 84.12 26 THR B O 1
ATOM 1536 N N . PRO B 1 27 ? -15.352 11.234 -6.555 1 84.06 27 PRO B N 1
ATOM 1537 C CA . PRO B 1 27 ? -16.359 10.734 -5.609 1 84.06 27 PRO B CA 1
ATOM 1538 C C . PRO B 1 27 ? -17.469 9.953 -6.293 1 84.06 27 PRO B C 1
ATOM 1540 O O . PRO B 1 27 ? -17.891 10.305 -7.395 1 84.06 27 PRO B O 1
ATOM 1543 N N . PRO B 1 28 ? -17.938 8.875 -5.633 1 81.62 28 PRO B N 1
ATOM 1544 C CA . PRO B 1 28 ? -19.031 8.102 -6.215 1 81.62 28 PRO B CA 1
ATOM 1545 C C . PRO B 1 28 ? -20.281 8.945 -6.461 1 81.62 28 PRO B C 1
ATOM 1547 O O . PRO B 1 28 ? -20.969 8.758 -7.473 1 81.62 28 PRO B O 1
ATOM 1550 N N . THR B 1 29 ? -20.578 9.797 -5.52 1 83.44 29 THR B N 1
ATOM 1551 C CA . THR B 1 29 ? -21.672 10.75 -5.648 1 83.44 29 THR B CA 1
ATOM 1552 C C . THR B 1 29 ? -21.281 12.117 -5.078 1 83.44 29 THR B C 1
ATOM 1554 O O . THR B 1 29 ? -20.328 12.211 -4.305 1 83.44 29 THR B O 1
ATOM 1557 N N . PRO B 1 30 ? -21.938 13.141 -5.543 1 78.75 30 PRO B N 1
ATOM 1558 C CA . PRO B 1 30 ? -21.656 14.453 -4.953 1 78.75 30 PRO B CA 1
ATOM 1559 C C . PRO B 1 30 ? -21.812 14.461 -3.432 1 78.75 30 PRO B C 1
ATOM 1561 O O . PRO B 1 30 ? -21.094 15.172 -2.736 1 78.75 30 PRO B O 1
ATOM 1564 N N . ALA B 1 31 ? -22.719 13.727 -2.959 1 80.25 31 ALA B N 1
ATOM 1565 C CA . ALA B 1 31 ? -22.938 13.648 -1.518 1 80.25 31 ALA B CA 1
ATOM 1566 C C . ALA B 1 31 ? -21.703 13.102 -0.798 1 80.25 31 ALA B C 1
ATOM 1568 O O . ALA B 1 31 ? -21.391 13.539 0.31 1 80.25 31 ALA B O 1
ATOM 1569 N N . HIS B 1 32 ? -21.047 12.227 -1.448 1 80.81 32 HIS B N 1
ATOM 1570 C CA . HIS B 1 32 ? -19.828 11.68 -0.867 1 80.81 32 HIS B CA 1
ATOM 1571 C C . HIS B 1 32 ? -18.75 12.75 -0.739 1 80.81 32 HIS B C 1
ATOM 1573 O O . HIS B 1 32 ? -18.047 12.82 0.274 1 80.81 32 HIS B O 1
ATOM 1579 N N . ALA B 1 33 ? -18.656 13.516 -1.776 1 78.69 33 ALA B N 1
ATOM 1580 C CA . ALA B 1 33 ? -17.656 14.578 -1.771 1 78.69 33 ALA B CA 1
ATOM 1581 C C . ALA B 1 33 ? -17.891 15.547 -0.619 1 78.69 33 ALA B C 1
ATOM 1583 O O . ALA B 1 33 ? -16.938 16.094 -0.047 1 78.69 33 ALA B O 1
ATOM 1584 N N . SER B 1 34 ? -19.109 15.734 -0.302 1 85 34 SER B N 1
ATOM 1585 C CA . SER B 1 34 ? -19.469 16.703 0.729 1 85 34 SER B CA 1
ATOM 1586 C C . SER B 1 34 ? -19.172 16.172 2.123 1 85 34 SER B C 1
ATOM 1588 O O . SER B 1 34 ? -19.156 16.922 3.1 1 85 34 SER B O 1
ATOM 1590 N N . LEU B 1 35 ? -18.906 14.906 2.188 1 88.75 35 LEU B N 1
ATOM 1591 C CA . LEU B 1 35 ? -18.656 14.273 3.473 1 88.75 35 LEU B CA 1
ATOM 1592 C C . LEU B 1 35 ? -17.25 14.625 3.979 1 88.75 35 LEU B C 1
ATOM 1594 O O . LEU B 1 35 ? -17 14.602 5.184 1 88.75 35 LEU B O 1
ATOM 1598 N N . LEU B 1 36 ? -16.406 14.984 3.051 1 93.38 36 LEU B N 1
ATOM 1599 C CA . LEU B 1 36 ? -15.039 15.289 3.441 1 93.38 36 LEU B CA 1
ATOM 1600 C C . LEU B 1 36 ? -14.812 16.797 3.486 1 93.38 36 LEU B C 1
ATOM 1602 O O . LEU B 1 36 ? -15.281 17.531 2.607 1 93.38 36 LEU B O 1
ATOM 1606 N N . HIS B 1 37 ? -14.234 17.281 4.551 1 94.06 37 HIS B N 1
ATOM 1607 C CA . HIS B 1 37 ? -13.742 18.641 4.656 1 94.06 37 HIS B CA 1
ATOM 1608 C C . HIS B 1 37 ? -12.219 18.672 4.59 1 94.06 37 HIS B C 1
ATOM 1610 O O . HIS B 1 37 ? -11.539 18.203 5.504 1 94.06 37 HIS B O 1
ATOM 1616 N N . ILE B 1 38 ? -11.727 19.25 3.529 1 94.56 38 ILE B N 1
ATOM 1617 C CA . ILE B 1 38 ? -10.289 19.234 3.27 1 94.56 38 ILE B CA 1
ATOM 1618 C C . ILE B 1 38 ? -9.75 20.672 3.307 1 94.56 38 ILE B C 1
ATOM 1620 O O . ILE B 1 38 ? -10.242 21.547 2.588 1 94.56 38 ILE B O 1
ATOM 1624 N N . ARG B 1 39 ? -8.75 20.891 4.137 1 94.44 39 ARG B N 1
ATOM 1625 C CA . ARG B 1 39 ? -8.141 22.219 4.227 1 94.44 39 ARG B CA 1
ATOM 1626 C C . ARG B 1 39 ? -6.633 22.109 4.43 1 94.44 39 ARG B C 1
ATOM 1628 O O . ARG B 1 39 ? -6.148 21.141 5.031 1 94.44 39 ARG B O 1
ATOM 1635 N N . PRO B 1 40 ? -5.906 23.125 3.924 1 96.31 40 PRO B N 1
ATOM 1636 C CA . PRO B 1 40 ? -4.477 23.141 4.234 1 96.31 40 PRO B CA 1
ATOM 1637 C C . PRO B 1 40 ? -4.195 23.25 5.73 1 96.31 40 PRO B C 1
ATOM 1639 O O . PRO B 1 40 ? -4.984 23.844 6.469 1 96.31 40 PRO B O 1
ATOM 1642 N N . ALA B 1 41 ? -3.1 22.641 6.141 1 97.44 41 ALA B N 1
ATOM 1643 C CA . ALA B 1 41 ? -2.725 22.672 7.555 1 97.44 41 ALA B CA 1
ATOM 1644 C C . ALA B 1 41 ? -1.219 22.484 7.723 1 97.44 41 ALA B C 1
ATOM 1646 O O . ALA B 1 41 ? -0.521 22.109 6.77 1 97.44 41 ALA B O 1
ATOM 1647 N N . ILE B 1 42 ? -0.769 22.75 8.906 1 97.5 42 ILE B N 1
ATOM 1648 C CA . ILE B 1 42 ? 0.652 22.641 9.227 1 97.5 42 ILE B CA 1
ATOM 1649 C C . ILE B 1 42 ? 0.848 21.719 10.43 1 97.5 42 ILE B C 1
ATOM 1651 O O . ILE B 1 42 ? 0.141 21.859 11.438 1 97.5 42 ILE B O 1
ATOM 1655 N N . LEU B 1 43 ? 1.716 20.766 10.289 1 98 43 LEU B N 1
ATOM 1656 C CA . LEU B 1 43 ? 2.186 19.953 11.406 1 98 43 LEU B CA 1
ATOM 1657 C C . LEU B 1 43 ? 3.557 20.422 11.883 1 98 43 LEU B C 1
ATOM 1659 O O . LEU B 1 43 ? 4.539 20.328 11.141 1 98 43 LEU B O 1
ATOM 1663 N N . HIS B 1 44 ? 3.584 20.875 13.078 1 97.12 44 HIS B N 1
ATOM 1664 C CA . HIS B 1 44 ? 4.836 21.391 13.625 1 97.12 44 HIS B CA 1
ATOM 1665 C C . HIS B 1 44 ? 5.676 20.266 14.219 1 97.12 44 HIS B C 1
ATOM 1667 O O . HIS B 1 44 ? 5.172 19.156 14.438 1 97.12 44 HIS B O 1
ATOM 1673 N N . ALA B 1 45 ? 7 20.516 14.422 1 97.75 45 ALA B N 1
ATOM 1674 C CA . ALA B 1 45 ? 7.957 19.656 15.102 1 97.75 45 ALA B CA 1
ATOM 1675 C C . ALA B 1 45 ? 8.164 18.359 14.336 1 97.75 45 ALA B C 1
ATOM 1677 O O . ALA B 1 45 ? 8.477 17.312 14.922 1 97.75 45 ALA B O 1
ATOM 1678 N N . HIS B 1 46 ? 7.867 18.344 13.055 1 97.75 46 HIS B N 1
ATOM 1679 C CA . HIS B 1 46 ? 8.141 17.25 12.141 1 97.75 46 HIS B CA 1
ATOM 1680 C C . HIS B 1 46 ? 8.844 17.734 10.883 1 97.75 46 HIS B C 1
ATOM 1682 O O . HIS B 1 46 ? 8.766 18.906 10.539 1 97.75 46 HIS B O 1
ATOM 1688 N N . ARG B 1 47 ? 9.484 16.828 10.227 1 96.88 47 ARG B N 1
ATOM 1689 C CA . ARG B 1 47 ? 10.148 17.109 8.961 1 96.88 47 ARG B CA 1
ATOM 1690 C C . ARG B 1 47 ? 9.82 16.047 7.914 1 96.88 47 ARG B C 1
ATOM 1692 O O . ARG B 1 47 ? 9.812 14.859 8.219 1 96.88 47 ARG B O 1
ATOM 1699 N N . ARG B 1 48 ? 9.562 16.547 6.762 1 97.81 48 ARG B N 1
ATOM 1700 C CA . ARG B 1 48 ? 9.266 15.672 5.629 1 97.81 48 ARG B CA 1
ATOM 1701 C C . ARG B 1 48 ? 10.539 15.289 4.887 1 97.81 48 ARG B C 1
ATOM 1703 O O . ARG B 1 48 ? 11.406 16.141 4.641 1 97.81 48 ARG B O 1
ATOM 1710 N N . HIS B 1 49 ? 10.641 14 4.52 1 96.94 49 HIS B N 1
ATOM 1711 C CA . HIS B 1 49 ? 11.797 13.453 3.826 1 96.94 49 HIS B CA 1
ATOM 1712 C C . HIS B 1 49 ? 11.383 12.695 2.568 1 96.94 49 HIS B C 1
ATOM 1714 O O . HIS B 1 49 ? 10.281 12.141 2.508 1 96.94 49 HIS B O 1
ATOM 1720 N N . LYS B 1 50 ? 12.25 12.711 1.611 1 96.69 50 LYS B N 1
ATOM 1721 C CA . LYS B 1 50 ? 12.102 11.766 0.504 1 96.69 50 LYS B CA 1
ATOM 1722 C C . LYS B 1 50 ? 12.438 10.344 0.946 1 96.69 50 LYS B C 1
ATOM 1724 O O . LYS B 1 50 ? 13.398 10.125 1.686 1 96.69 50 LYS B O 1
ATOM 1729 N N . VAL B 1 51 ? 11.641 9.43 0.542 1 94.44 51 VAL B N 1
ATOM 1730 C CA . VAL B 1 51 ? 11.961 8.016 0.718 1 94.44 51 VAL B CA 1
ATOM 1731 C C . VAL B 1 51 ? 12.734 7.508 -0.496 1 94.44 51 VAL B C 1
ATOM 1733 O O . VAL B 1 51 ? 12.344 7.77 -1.639 1 94.44 51 VAL B O 1
ATOM 1736 N N . ARG B 1 52 ? 13.781 6.77 -0.236 1 92 52 ARG B N 1
ATOM 1737 C CA . ARG B 1 52 ? 14.609 6.262 -1.32 1 92 52 ARG B CA 1
ATOM 1738 C C . ARG B 1 52 ? 13.812 5.352 -2.246 1 92 52 ARG B C 1
ATOM 1740 O O . ARG B 1 52 ? 13.148 4.418 -1.787 1 92 52 ARG B O 1
ATOM 1747 N N . ASN B 1 53 ? 13.797 5.672 -3.605 1 87.81 53 ASN B N 1
ATOM 1748 C CA . ASN B 1 53 ? 13.195 4.871 -4.664 1 87.81 53 ASN B CA 1
ATOM 1749 C C . ASN B 1 53 ? 11.68 4.758 -4.496 1 87.81 53 ASN B C 1
ATOM 1751 O O . ASN B 1 53 ? 11.094 3.717 -4.789 1 87.81 53 ASN B O 1
ATOM 1755 N N . ALA B 1 54 ? 11.141 5.773 -3.91 1 89.81 54 ALA B N 1
ATOM 1756 C CA . ALA B 1 54 ? 9.688 5.793 -3.754 1 89.81 54 ALA B CA 1
ATOM 1757 C C . ALA B 1 54 ? 9.109 7.141 -4.172 1 89.81 54 ALA B C 1
ATOM 1759 O O . ALA B 1 54 ? 9.797 8.156 -4.141 1 89.81 54 ALA B O 1
ATOM 1760 N N . ASP B 1 55 ? 7.852 7.176 -4.535 1 90.69 55 ASP B N 1
ATOM 1761 C CA . ASP B 1 55 ? 7.184 8.398 -4.961 1 90.69 55 ASP B CA 1
ATOM 1762 C C . ASP B 1 55 ? 6.555 9.125 -3.775 1 90.69 55 ASP B C 1
ATOM 1764 O O . ASP B 1 55 ? 6.129 10.273 -3.898 1 90.69 55 ASP B O 1
ATOM 1768 N N . TYR B 1 56 ? 6.48 8.484 -2.67 1 94.31 56 TYR B N 1
ATOM 1769 C CA . TYR B 1 56 ? 5.824 9.047 -1.494 1 94.31 56 TYR B CA 1
ATOM 1770 C C . TYR B 1 56 ? 6.848 9.453 -0.44 1 94.31 56 TYR B C 1
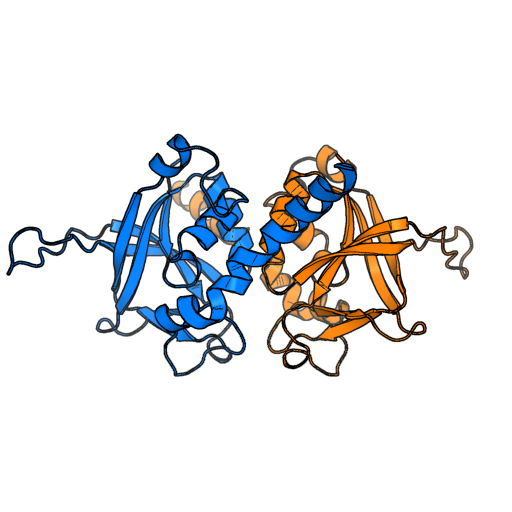ATOM 1772 O O . TYR B 1 56 ? 7.957 8.906 -0.399 1 94.31 56 TYR B O 1
ATOM 1780 N N . PRO B 1 57 ? 6.461 10.414 0.409 1 97.69 57 PRO B N 1
ATOM 1781 C CA . PRO B 1 57 ? 7.383 10.891 1.44 1 97.69 57 PRO B CA 1
ATOM 1782 C C . PRO B 1 57 ? 7.172 10.203 2.787 1 97.69 57 PRO B C 1
ATOM 1784 O O . PRO B 1 57 ? 6.289 9.359 2.92 1 97.69 57 PRO B O 1
ATOM 1787 N N . ALA B 1 58 ? 8.039 10.562 3.664 1 97.75 58 ALA B N 1
ATOM 1788 C CA . ALA B 1 58 ? 7.988 10.188 5.074 1 97.75 58 ALA B CA 1
ATOM 1789 C C . ALA B 1 58 ? 8.07 11.422 5.973 1 97.75 58 ALA B C 1
ATOM 1791 O O . ALA B 1 58 ? 8.672 12.43 5.602 1 97.75 58 ALA B O 1
ATOM 1792 N N . ILE B 1 59 ? 7.453 11.367 7.086 1 97.75 59 ILE B N 1
ATOM 1793 C CA . ILE B 1 59 ? 7.727 12.398 8.086 1 97.75 59 ILE B CA 1
ATOM 1794 C C . ILE B 1 59 ? 8.273 11.75 9.359 1 97.75 59 ILE B C 1
ATOM 1796 O O . ILE B 1 59 ? 7.91 10.625 9.695 1 97.75 59 ILE B O 1
ATOM 1800 N N . LEU B 1 60 ? 9.133 12.492 10.031 1 96.94 60 LEU B N 1
ATOM 1801 C CA . LEU B 1 60 ? 9.703 12.148 11.328 1 96.94 60 LEU B CA 1
ATOM 1802 C C . LEU B 1 60 ? 9.609 13.328 12.289 1 96.94 60 LEU B C 1
ATOM 1804 O O . LEU B 1 60 ? 9.68 14.484 11.867 1 96.94 60 LEU B O 1
ATOM 1808 N N . PRO B 1 61 ? 9.391 12.938 13.562 1 96.5 61 PRO B N 1
ATOM 1809 C CA . PRO B 1 61 ? 9.555 14.031 14.523 1 96.5 61 PRO B CA 1
ATOM 1810 C C . PRO B 1 61 ? 10.898 14.742 14.375 1 96.5 61 PRO B C 1
ATOM 1812 O O . PRO B 1 61 ? 11.906 14.109 14.055 1 96.5 61 PRO B O 1
ATOM 1815 N N . SER B 1 62 ? 10.898 15.969 14.555 1 95.62 62 SER B N 1
ATOM 1816 C CA . SER B 1 62 ? 12.078 16.812 14.398 1 95.62 62 SER B CA 1
ATOM 1817 C C . SER B 1 62 ? 12.07 17.969 15.391 1 95.62 62 SER B C 1
ATOM 1819 O O . SER B 1 62 ? 11.359 17.922 16.406 1 95.62 62 SER B O 1
ATOM 1821 N N . SER B 1 63 ? 12.977 18.953 15.18 1 94.56 63 SER B N 1
ATOM 1822 C CA . SER B 1 63 ? 13.062 20.125 16.047 1 94.56 63 SER B CA 1
ATOM 1823 C C . SER B 1 63 ? 11.758 20.922 16.047 1 94.56 63 SER B C 1
ATOM 1825 O O . SER B 1 63 ? 11 20.875 15.078 1 94.56 63 SER B O 1
ATOM 1827 N N . PRO B 1 64 ? 11.492 21.578 17.125 1 94.31 64 PRO B N 1
ATOM 1828 C CA . PRO B 1 64 ? 10.258 22.375 17.219 1 94.31 64 PRO B CA 1
ATOM 1829 C C . PRO B 1 64 ? 10.141 23.406 16.094 1 94.31 64 PRO B C 1
ATOM 1831 O O . PRO B 1 64 ? 9.039 23.875 15.797 1 94.31 64 PRO B O 1
ATOM 1834 N N . SER B 1 65 ? 11.203 23.797 15.516 1 95.06 65 SER B N 1
ATOM 1835 C CA . SER B 1 65 ? 11.188 24.828 14.477 1 95.06 65 SER B CA 1
ATOM 1836 C C . SER B 1 65 ? 10.812 24.234 13.125 1 95.06 65 SER B C 1
ATOM 1838 O O . SER B 1 65 ? 10.477 24.953 12.188 1 95.06 65 SER B O 1
ATOM 1840 N N . ALA B 1 66 ? 10.891 22.969 13 1 95.81 66 ALA B N 1
ATOM 1841 C CA . ALA B 1 66 ? 10.539 22.312 11.742 1 95.81 66 ALA B CA 1
ATOM 1842 C C . ALA B 1 66 ? 9.023 22.172 11.609 1 95.81 66 ALA B C 1
ATOM 1844 O O . ALA B 1 66 ? 8.305 22.109 12.609 1 95.81 66 ALA B O 1
ATOM 1845 N N . SER B 1 67 ? 8.562 22.203 10.375 1 96.94 67 SER B N 1
ATOM 1846 C CA . SER B 1 67 ? 7.141 22.016 10.125 1 96.94 67 SER B CA 1
ATOM 1847 C C . SER B 1 67 ? 6.895 21.359 8.766 1 96.94 67 SER B C 1
ATOM 1849 O O . SER B 1 67 ? 7.766 21.391 7.895 1 96.94 67 SER B O 1
ATOM 1851 N N . VAL B 1 68 ? 5.77 20.781 8.641 1 97.56 68 VAL B N 1
ATOM 1852 C CA . VAL B 1 68 ? 5.336 20.125 7.402 1 97.56 68 VAL B CA 1
ATOM 1853 C C . VAL B 1 68 ? 3.977 20.688 6.98 1 97.56 68 VAL B C 1
ATOM 1855 O O . VAL B 1 68 ? 3.016 20.641 7.75 1 97.56 68 VAL B O 1
ATOM 1858 N N . ARG B 1 69 ? 3.971 21.266 5.77 1 96.25 69 ARG B N 1
ATOM 1859 C CA . ARG B 1 69 ? 2.684 21.656 5.203 1 96.25 69 ARG B CA 1
ATOM 1860 C C . ARG B 1 69 ? 1.97 20.453 4.59 1 96.25 69 ARG B C 1
ATOM 1862 O O . ARG B 1 69 ? 2.59 19.641 3.904 1 96.25 69 ARG B O 1
ATOM 1869 N N . GLY B 1 70 ? 0.719 20.344 4.879 1 97.94 70 GLY B N 1
ATOM 1870 C CA . GLY B 1 70 ? -0.099 19.266 4.348 1 97.94 70 GLY B CA 1
ATOM 1871 C C . GLY B 1 70 ? -1.578 19.609 4.309 1 97.94 70 GLY B C 1
ATOM 1872 O O . GLY B 1 70 ? -1.951 20.766 4.133 1 97.94 70 GLY B O 1
ATOM 1873 N N . THR B 1 71 ? -2.355 18.531 4.297 1 97.88 71 THR B N 1
ATOM 1874 C CA . THR B 1 71 ? -3.803 18.688 4.246 1 97.88 71 THR B CA 1
ATOM 1875 C C . THR B 1 71 ? -4.473 18 5.43 1 97.88 71 THR B C 1
ATOM 1877 O O . THR B 1 71 ? -4.086 16.891 5.809 1 97.88 71 THR B O 1
ATOM 1880 N N . LEU B 1 72 ? -5.387 18.719 6.035 1 97.69 72 LEU B N 1
ATOM 1881 C CA . LEU B 1 72 ? -6.27 18.188 7.062 1 97.69 72 LEU B CA 1
ATOM 1882 C C . LEU B 1 72 ? -7.578 17.688 6.449 1 97.69 72 LEU B C 1
ATOM 1884 O O . LEU B 1 72 ? -8.266 18.453 5.754 1 97.69 72 LEU B O 1
ATOM 1888 N N . VAL B 1 73 ? -7.891 16.453 6.656 1 97.5 73 VAL B N 1
ATOM 1889 C CA . VAL B 1 73 ? -9.102 15.852 6.098 1 97.5 73 VAL B CA 1
ATOM 1890 C C . VAL B 1 73 ? -10.023 15.398 7.227 1 97.5 73 VAL B C 1
ATOM 1892 O O . VAL B 1 73 ? -9.641 14.547 8.039 1 97.5 73 VAL B O 1
ATOM 1895 N N . GLN B 1 74 ? -11.172 15.938 7.262 1 97.06 74 GLN B N 1
ATOM 1896 C CA . GLN B 1 74 ? -12.18 15.602 8.258 1 97.06 74 GLN B CA 1
ATOM 1897 C C . GLN B 1 74 ? -13.367 14.891 7.625 1 97.06 74 GLN B C 1
ATOM 1899 O O . GLN B 1 74 ? -13.695 15.125 6.461 1 97.06 74 GLN B O 1
ATOM 1904 N N . GLY B 1 75 ? -13.969 14 8.391 1 96.25 75 GLY B N 1
ATOM 1905 C CA . GLY B 1 75 ? -15.156 13.312 7.902 1 96.25 75 GLY B CA 1
ATOM 1906 C C . GLY B 1 75 ? -14.875 11.906 7.422 1 96.25 75 GLY B C 1
ATOM 1907 O O . GLY B 1 75 ? -15.727 11.266 6.809 1 96.25 75 GLY B O 1
ATOM 1908 N N . LEU B 1 76 ? -13.695 11.391 7.652 1 96.56 76 LEU B N 1
ATOM 1909 C CA . LEU B 1 76 ? -13.336 10.031 7.246 1 96.56 76 LEU B CA 1
ATOM 1910 C C . LEU B 1 76 ? -14.07 9 8.086 1 96.56 76 LEU B C 1
ATOM 1912 O O . LEU B 1 76 ? -14.188 9.148 9.305 1 96.56 76 LEU B O 1
ATOM 1916 N N . THR B 1 77 ? -14.531 7.992 7.469 1 94.75 77 THR B N 1
ATOM 1917 C CA . THR B 1 77 ? -15.227 6.91 8.156 1 94.75 77 THR B CA 1
ATOM 1918 C C . THR B 1 77 ? -14.234 5.844 8.625 1 94.75 77 THR B C 1
ATOM 1920 O O . THR B 1 77 ? -13.055 5.879 8.258 1 94.75 77 THR B O 1
ATOM 1923 N N . ASP B 1 78 ? -14.781 4.906 9.422 1 94.56 78 ASP B N 1
ATOM 1924 C CA . ASP B 1 78 ? -13.984 3.748 9.82 1 94.56 78 ASP B CA 1
ATOM 1925 C C . ASP B 1 78 ? -13.492 2.98 8.594 1 94.56 78 ASP B C 1
ATOM 1927 O O . ASP B 1 78 ? -12.359 2.5 8.57 1 94.56 78 ASP B O 1
ATOM 1931 N N . GLY B 1 79 ? -14.352 2.814 7.641 1 92.25 79 GLY B N 1
ATOM 1932 C CA . GLY B 1 79 ? -13.969 2.139 6.414 1 92.25 79 GLY B CA 1
ATOM 1933 C C . GLY B 1 79 ? -12.875 2.861 5.652 1 92.25 79 GLY B C 1
ATOM 1934 O O . GLY B 1 79 ? -11.977 2.227 5.098 1 92.25 79 GLY B O 1
ATOM 1935 N N . ASP B 1 80 ? -12.984 4.18 5.648 1 93.94 80 ASP B N 1
ATOM 1936 C CA . ASP B 1 80 ? -11.93 4.969 5.012 1 93.94 80 ASP B CA 1
ATOM 1937 C C . ASP B 1 80 ? -10.586 4.734 5.684 1 93.94 80 ASP B C 1
ATOM 1939 O O . ASP B 1 80 ? -9.578 4.496 5.008 1 93.94 80 ASP B O 1
ATOM 1943 N N . ILE B 1 81 ? -10.602 4.781 7.023 1 95.69 81 ILE B N 1
ATOM 1944 C CA . ILE B 1 81 ? -9.367 4.633 7.793 1 95.69 81 ILE B CA 1
ATOM 1945 C C . ILE B 1 81 ? -8.781 3.242 7.562 1 95.69 81 ILE B C 1
ATOM 1947 O O . ILE B 1 81 ? -7.562 3.09 7.434 1 95.69 81 ILE B O 1
ATOM 1951 N N . TRP B 1 82 ? -9.648 2.32 7.523 1 92.12 82 TRP B N 1
ATOM 1952 C CA . TRP B 1 82 ? -9.172 0.965 7.246 1 92.12 82 TRP B CA 1
ATOM 1953 C C . TRP B 1 82 ? -8.453 0.902 5.906 1 92.12 82 TRP B C 1
ATOM 1955 O O . TRP B 1 82 ? -7.363 0.338 5.805 1 92.12 82 TRP B O 1
ATOM 1965 N N . ARG B 1 83 ? -9.008 1.407 4.855 1 94.19 83 ARG B N 1
ATOM 1966 C CA . ARG B 1 83 ? -8.398 1.412 3.527 1 94.19 83 ARG B CA 1
ATOM 1967 C C . ARG B 1 83 ? -7.113 2.234 3.516 1 94.19 83 ARG B C 1
ATOM 1969 O O . ARG B 1 83 ? -6.137 1.856 2.867 1 94.19 83 ARG B O 1
ATOM 1976 N N . LEU B 1 84 ? -7.133 3.295 4.242 1 96.44 84 LEU B N 1
ATOM 1977 C CA . LEU B 1 84 ? -5.934 4.121 4.352 1 96.44 84 LEU B CA 1
ATOM 1978 C C . LEU B 1 84 ? -4.816 3.367 5.059 1 96.44 84 LEU B C 1
ATOM 1980 O O . LEU B 1 84 ? -3.648 3.486 4.688 1 96.44 84 LEU B O 1
ATOM 1984 N N . ASP B 1 85 ? -5.16 2.59 6.098 1 94 85 ASP B N 1
ATOM 1985 C CA . ASP B 1 85 ? -4.176 1.764 6.793 1 94 85 ASP B CA 1
ATOM 1986 C C . ASP B 1 85 ? -3.564 0.73 5.848 1 94 85 ASP B C 1
ATOM 1988 O O . ASP B 1 85 ? -2.365 0.456 5.914 1 94 85 ASP B O 1
ATOM 1992 N N . ILE B 1 86 ? -4.383 0.188 5.02 1 91.69 86 ILE B N 1
ATOM 1993 C CA . ILE B 1 86 ? -3.9 -0.766 4.023 1 91.69 86 ILE B CA 1
ATOM 1994 C C . ILE B 1 86 ? -2.959 -0.062 3.051 1 91.69 86 ILE B C 1
ATOM 1996 O O . ILE B 1 86 ? -1.867 -0.56 2.764 1 91.69 86 ILE B O 1
ATOM 2000 N N . PHE B 1 87 ? -3.357 1.104 2.566 1 92.75 87 PHE B N 1
ATOM 2001 C CA . PHE B 1 87 ? -2.607 1.883 1.589 1 92.75 87 PHE B CA 1
ATOM 2002 C C . PHE B 1 87 ? -1.224 2.23 2.121 1 92.75 87 PHE B C 1
ATOM 2004 O O . PHE B 1 87 ? -0.229 2.119 1.4 1 92.75 87 PHE B O 1
ATOM 2011 N N . GLU B 1 88 ? -1.162 2.621 3.334 1 92.69 88 GLU B N 1
ATOM 2012 C CA . GLU B 1 88 ? 0.097 3.088 3.906 1 92.69 88 GLU B CA 1
ATOM 2013 C C . GLU B 1 88 ? 1.008 1.918 4.266 1 92.69 88 GLU B C 1
ATOM 2015 O O . GLU B 1 88 ? 2.232 2.023 4.164 1 92.69 88 GLU B O 1
ATOM 2020 N N . GLY B 1 89 ? 0.414 0.845 4.734 1 87.56 89 GLY B N 1
ATOM 2021 C CA . GLY B 1 89 ? 1.139 -0.385 5.012 1 87.56 89 GLY B CA 1
ATOM 2022 C C . GLY B 1 89 ? 2.018 -0.295 6.246 1 87.56 89 GLY B C 1
ATOM 2023 O O . GLY B 1 89 ? 1.8 0.556 7.109 1 87.56 89 GLY B O 1
ATOM 2024 N N . HIS B 1 90 ? 3.053 -1.198 6.27 1 86.25 90 HIS B N 1
ATOM 2025 C CA . HIS B 1 90 ? 3.805 -1.458 7.492 1 86.25 90 HIS B CA 1
ATOM 2026 C C . HIS B 1 90 ? 4.91 -0.423 7.691 1 86.25 90 HIS B C 1
ATOM 2028 O O . HIS B 1 90 ? 5.504 -0.342 8.766 1 86.25 90 HIS B O 1
ATOM 2034 N N . GLU B 1 91 ? 5.176 0.322 6.645 1 92.12 91 GLU B N 1
ATOM 2035 C CA . GLU B 1 91 ? 6.258 1.296 6.742 1 92.12 91 GLU B CA 1
ATOM 2036 C C . GLU B 1 91 ? 5.844 2.498 7.586 1 92.12 91 GLU B C 1
ATOM 2038 O O . GLU B 1 91 ? 6.684 3.314 7.969 1 92.12 91 GLU B O 1
ATOM 2043 N N . TYR B 1 92 ? 4.559 2.605 7.863 1 95.56 92 TYR B N 1
ATOM 2044 C CA . TYR B 1 92 ? 4.023 3.73 8.625 1 95.56 92 TYR B CA 1
ATOM 2045 C C . TYR B 1 92 ? 3.275 3.25 9.859 1 95.56 92 TYR B C 1
ATOM 2047 O O . TYR B 1 92 ? 2.727 2.145 9.875 1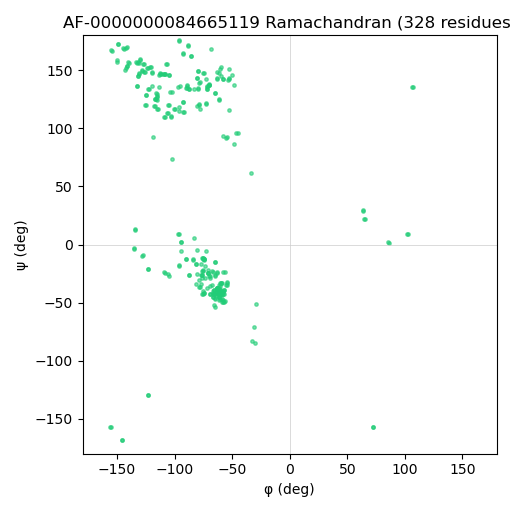 95.56 92 TYR B O 1
ATOM 2055 N N . ALA B 1 93 ? 3.258 4.094 10.883 1 96 93 ALA B N 1
ATOM 2056 C CA . ALA B 1 93 ? 2.365 3.963 12.031 1 96 93 ALA B CA 1
ATOM 2057 C C . ALA B 1 93 ? 1.412 5.152 12.117 1 96 93 ALA B C 1
ATOM 2059 O O . ALA B 1 93 ? 1.841 6.305 12.039 1 96 93 ALA B O 1
ATOM 2060 N N . ARG B 1 94 ? 0.166 4.859 12.164 1 97.06 94 ARG B N 1
ATOM 2061 C CA . ARG B 1 94 ? -0.813 5.922 12.367 1 97.06 94 ARG B CA 1
ATOM 2062 C C . ARG B 1 94 ? -0.786 6.426 13.805 1 97.06 94 ARG B C 1
ATOM 2064 O O . ARG B 1 94 ? -0.954 5.645 14.75 1 97.06 94 ARG B O 1
ATOM 2071 N N . ARG B 1 95 ? -0.535 7.664 13.969 1 98.12 95 ARG B N 1
ATOM 2072 C CA . ARG B 1 95 ? -0.385 8.242 15.297 1 98.12 95 ARG B CA 1
ATOM 2073 C C . ARG B 1 95 ? -1.219 9.508 15.438 1 98.12 95 ARG B C 1
ATOM 2075 O O . ARG B 1 95 ? -1.502 10.188 14.445 1 98.12 95 ARG B O 1
ATOM 2082 N N . ARG B 1 96 ? -1.526 9.805 16.688 1 98.06 96 ARG B N 1
ATOM 2083 C CA . ARG B 1 96 ? -2.23 11.047 16.984 1 98.06 96 ARG B CA 1
ATOM 2084 C C . ARG B 1 96 ? -1.275 12.242 16.969 1 98.06 96 ARG B C 1
ATOM 2086 O O . ARG B 1 96 ? -0.143 12.141 17.438 1 98.06 96 ARG B O 1
ATOM 2093 N N . VAL B 1 97 ? -1.766 13.305 16.406 1 98.25 97 VAL B N 1
ATOM 2094 C CA . VAL B 1 97 ? -1.008 14.555 16.344 1 98.25 97 VAL B CA 1
ATOM 2095 C C . VAL B 1 97 ? -1.955 15.742 16.5 1 98.25 97 VAL B C 1
ATOM 2097 O O . VAL B 1 97 ? -3.178 15.57 16.516 1 98.25 97 VAL B O 1
ATOM 2100 N N . ARG B 1 98 ? -1.378 16.828 16.688 1 97.38 98 ARG B N 1
ATOM 2101 C CA . ARG B 1 98 ? -2.096 18.094 16.641 1 97.38 98 ARG B CA 1
ATOM 2102 C C . ARG B 1 98 ? -1.605 18.953 15.469 1 97.38 98 ARG B C 1
ATOM 2104 O O . ARG B 1 98 ? -0.4 19.125 15.297 1 97.38 98 ARG B O 1
ATOM 2111 N N . VAL B 1 99 ? -2.52 19.453 14.672 1 97.88 99 VAL B N 1
ATOM 2112 C CA . VAL B 1 99 ? -2.158 20.203 13.477 1 97.88 99 VAL B CA 1
ATOM 2113 C C . VAL B 1 99 ? -2.865 21.562 13.477 1 97.88 99 VAL B C 1
ATOM 2115 O O . VAL B 1 99 ? -3.9 21.719 14.125 1 97.88 99 VAL B O 1
ATOM 2118 N N . ARG B 1 100 ? -2.316 22.5 12.812 1 96.25 100 ARG B N 1
ATOM 2119 C CA . ARG B 1 100 ? -2.893 23.828 12.727 1 96.25 100 ARG B CA 1
ATOM 2120 C C . ARG B 1 100 ? -3.455 24.094 11.336 1 96.25 100 ARG B C 1
ATOM 2122 O O . ARG B 1 100 ? -2.697 24.266 10.375 1 96.25 100 ARG B O 1
ATOM 2129 N N . PRO B 1 101 ? -4.797 24.156 11.25 1 96 101 PRO B N 1
ATOM 2130 C CA . PRO B 1 101 ? -5.383 24.516 9.953 1 96 101 PRO B CA 1
ATOM 2131 C C . PRO B 1 101 ? -5.016 25.922 9.5 1 96 101 PRO B C 1
ATOM 2133 O O . PRO B 1 101 ? -4.895 26.828 10.328 1 96 101 PRO B O 1
ATOM 2136 N N . LEU B 1 102 ? -4.832 26.016 8.219 1 90.88 102 LEU B N 1
ATOM 2137 C CA . LEU B 1 102 ? -4.578 27.328 7.629 1 90.88 102 LEU B CA 1
ATOM 2138 C C . LEU B 1 102 ? -5.867 27.938 7.09 1 90.88 102 LEU B C 1
ATOM 2140 O O . LEU B 1 102 ? -6.711 27.219 6.539 1 90.88 102 LEU B O 1
ATOM 2144 N N . VAL B 1 103 ? -6.336 29.016 7.625 1 76.94 103 VAL B N 1
ATOM 2145 C CA . VAL B 1 103 ? -7.555 29.688 7.18 1 76.94 103 VAL B CA 1
ATOM 2146 C C . VAL B 1 103 ? -7.203 30.812 6.219 1 76.94 103 VAL B C 1
ATOM 2148 O O . VAL B 1 103 ? -6.188 31.5 6.398 1 76.94 103 VAL B O 1
ATOM 2151 N N . GLN B 1 104 ? -7.77 30.609 4.953 1 63.97 104 GLN B N 1
ATOM 2152 C CA . GLN B 1 104 ? -7.625 31.766 4.078 1 63.97 104 GLN B CA 1
ATOM 2153 C C . GLN B 1 104 ? -8.18 33.031 4.734 1 63.97 104 GLN B C 1
ATOM 2155 O O . GLN B 1 104 ? -9.312 33.031 5.223 1 63.97 104 GLN B O 1
ATOM 2160 N N . ALA B 1 105 ? -7.367 33.812 5.426 1 57.12 105 ALA B N 1
ATOM 2161 C CA . ALA B 1 105 ? -7.863 35.062 5.965 1 57.12 105 ALA B CA 1
ATOM 2162 C C . ALA B 1 105 ? -8.531 35.906 4.875 1 57.12 105 ALA B C 1
ATOM 2164 O O . ALA B 1 105 ? -8.133 35.844 3.711 1 57.12 105 ALA B O 1
ATOM 2165 N N . GLN B 1 106 ? -9.852 36.125 5.027 1 53 106 GLN B N 1
ATOM 2166 C CA . GLN B 1 106 ? -10.539 37.094 4.148 1 53 106 GLN B CA 1
ATOM 2167 C C . GLN B 1 106 ? -9.594 38.188 3.701 1 53 106 GLN B C 1
ATOM 2169 O O . GLN B 1 106 ? -9.82 38.812 2.668 1 53 106 GLN B O 1
ATOM 2174 N N . GLU B 1 107 ? -8.82 38.906 4.664 1 50.81 107 GLU B N 1
ATOM 2175 C CA . GLU B 1 107 ? -7.891 39.938 4.246 1 50.81 107 GLU B CA 1
ATOM 2176 C C . GLU B 1 107 ? -6.551 39.344 3.814 1 50.81 107 GLU B C 1
ATOM 2178 O O . GLU B 1 107 ? -6.145 38.312 4.316 1 50.81 107 GLU B O 1
ATOM 2183 N N . GLU B 1 108 ? -5.965 39.812 2.605 1 50.06 108 GLU B N 1
ATOM 2184 C CA . GLU B 1 108 ? -4.895 39.406 1.71 1 50.06 108 GLU B CA 1
ATOM 2185 C C . GLU B 1 108 ? -3.787 38.688 2.477 1 50.06 108 GLU B C 1
ATOM 2187 O O . GLU B 1 108 ? -3.195 37.719 1.974 1 50.06 108 GLU B O 1
ATOM 2192 N N . ASP B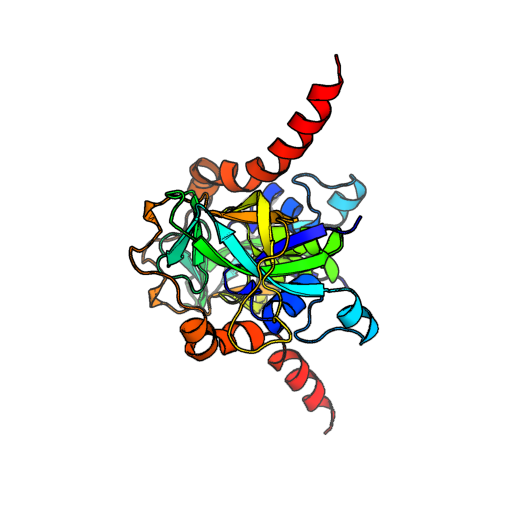 1 109 ? -2.973 39.281 3.301 1 49.84 109 ASP B N 1
ATOM 2193 C CA . ASP B 1 109 ? -1.579 39.031 3.662 1 49.84 109 ASP B CA 1
ATOM 2194 C C . ASP B 1 109 ? -1.48 38.156 4.898 1 49.84 109 ASP B C 1
ATOM 2196 O O . ASP B 1 109 ? -0.381 37.875 5.375 1 49.84 109 ASP B O 1
ATOM 2200 N N . ASN B 1 110 ? -2.742 37.812 5.594 1 52.84 110 ASN B N 1
ATOM 2201 C CA . ASN B 1 110 ? -2.439 37.188 6.867 1 52.84 110 ASN B CA 1
ATOM 2202 C C . ASN B 1 110 ? -2.996 35.781 6.93 1 52.84 110 ASN B C 1
ATOM 2204 O O . ASN B 1 110 ? -4.203 35.562 6.801 1 52.84 110 ASN B O 1
ATOM 2208 N N . VAL B 1 111 ? -2.295 34.844 6.605 1 55.34 111 VAL B N 1
ATOM 2209 C CA . VAL B 1 111 ? -2.625 33.438 6.926 1 55.34 111 VAL B CA 1
ATOM 2210 C C . VAL B 1 111 ? -2.826 33.312 8.438 1 55.34 111 VAL B C 1
ATOM 2212 O O . VAL B 1 111 ? -1.908 33.562 9.219 1 55.34 111 VAL B O 1
ATOM 2215 N N . GLU B 1 112 ? -4.07 33.469 8.922 1 58.25 112 GLU B N 1
ATOM 2216 C CA . GLU B 1 112 ? -4.34 33.281 10.344 1 58.25 112 GLU B CA 1
ATOM 2217 C C . GLU B 1 112 ? -4.484 31.797 10.672 1 58.25 112 GLU B C 1
ATOM 2219 O O . GLU B 1 112 ? -4.922 31 9.836 1 58.25 112 GLU B O 1
ATOM 2224 N N . SER B 1 113 ? -3.633 31.266 11.531 1 61.69 113 SER B N 1
ATOM 2225 C CA . SER B 1 113 ? -3.691 29.891 12.039 1 61.69 113 SER B CA 1
ATOM 2226 C C . SER B 1 113 ? -4.746 29.75 13.125 1 61.69 113 SER B C 1
ATOM 2228 O O . SER B 1 113 ? -4.887 30.625 13.984 1 61.69 113 SER B O 1
ATOM 2230 N N . GLU B 1 114 ? -5.762 28.922 12.836 1 71.31 114 GLU B N 1
ATOM 2231 C CA . GLU B 1 114 ? -6.738 28.547 13.852 1 71.31 114 GLU B CA 1
ATOM 2232 C C . GLU B 1 114 ? -6.102 27.656 14.922 1 71.31 114 GLU B C 1
ATOM 2234 O O . GLU B 1 114 ? -4.922 27.328 14.836 1 71.31 114 GLU B O 1
ATOM 2239 N N . GLU B 1 115 ? -6.832 27.469 15.984 1 87.06 115 GLU B N 1
ATOM 2240 C CA . GLU B 1 115 ? -6.457 26.562 17.062 1 87.06 115 GLU B CA 1
ATOM 2241 C C . GLU B 1 115 ? -6.074 25.188 16.516 1 87.06 115 GLU B C 1
ATOM 2243 O O . GLU B 1 115 ? -6.586 24.75 15.484 1 87.06 115 GLU B O 1
ATOM 2248 N N . GLU B 1 116 ? -5.172 24.609 17.156 1 94.56 116 GLU B N 1
ATOM 2249 C CA . GLU B 1 116 ? -4.746 23.266 16.766 1 94.56 116 GLU B CA 1
ATOM 2250 C C . GLU B 1 116 ? -5.906 22.281 16.828 1 94.56 116 GLU B C 1
ATOM 2252 O O . GLU B 1 116 ? -6.789 22.406 17.688 1 94.56 116 GLU B O 1
ATOM 2257 N N . VAL B 1 117 ? -5.844 21.422 15.93 1 96.19 117 VAL B N 1
ATOM 2258 C CA . VAL B 1 117 ? -6.859 20.391 15.82 1 96.19 117 VAL B CA 1
ATOM 2259 C C . VAL B 1 117 ? -6.211 19.016 15.977 1 96.19 117 VAL B C 1
ATOM 2261 O O . VAL B 1 117 ? -5.141 18.766 15.422 1 96.19 117 VAL B O 1
ATOM 2264 N N . GLU B 1 118 ? -6.887 18.172 16.766 1 97.69 118 GLU B N 1
ATOM 2265 C CA . GLU B 1 118 ? -6.418 16.797 16.875 1 97.69 118 GLU B CA 1
ATOM 2266 C C . GLU B 1 118 ? -6.695 16.016 15.602 1 97.69 118 GLU B C 1
ATOM 2268 O O . GLU B 1 118 ? -7.781 16.109 15.031 1 97.69 118 GLU B O 1
ATOM 2273 N N . ALA B 1 119 ? -5.711 15.297 15.164 1 98.56 119 ALA B N 1
ATOM 2274 C CA . ALA B 1 119 ? -5.797 14.461 13.969 1 98.56 119 ALA B CA 1
ATOM 2275 C C . ALA B 1 119 ? -4.895 13.234 14.086 1 98.56 119 ALA B C 1
ATOM 2277 O O . ALA B 1 119 ? -4.219 13.055 15.102 1 98.56 119 ALA B O 1
ATOM 2278 N N . GLU B 1 120 ? -5.02 12.375 13.156 1 98.62 120 GLU B N 1
ATOM 2279 C CA . GLU B 1 120 ? -4.078 11.273 13 1 98.62 120 GLU B CA 1
ATOM 2280 C C . GLU B 1 120 ? -3.268 11.414 11.719 1 98.62 120 GLU B C 1
ATOM 2282 O O . GLU B 1 120 ? -3.732 12.016 10.7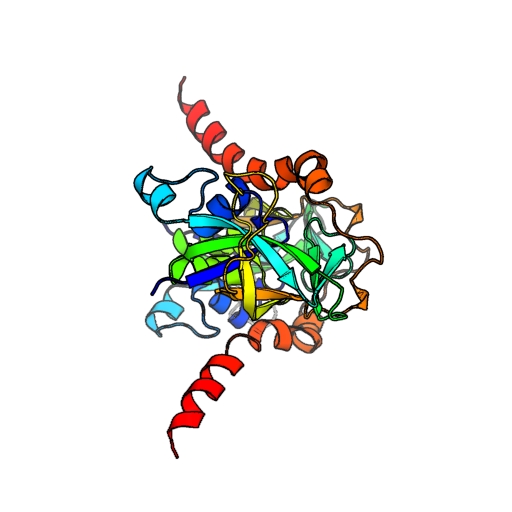5 1 98.62 120 GLU B O 1
ATOM 2287 N N . THR B 1 121 ? -2.064 10.984 11.781 1 98.75 121 THR B N 1
ATOM 2288 C CA . THR B 1 121 ? -1.218 10.992 10.594 1 98.75 121 THR B CA 1
ATOM 2289 C C . THR B 1 121 ? -0.342 9.742 10.555 1 98.75 121 THR B C 1
ATOM 2291 O O . THR B 1 121 ? -0.327 8.953 11.5 1 98.75 121 THR B O 1
ATOM 2294 N N . TYR B 1 122 ? 0.282 9.508 9.516 1 98.38 122 TYR B N 1
ATOM 2295 C CA . TYR B 1 122 ? 1.112 8.32 9.305 1 98.38 122 TYR B CA 1
ATOM 2296 C C . TYR B 1 122 ? 2.592 8.664 9.438 1 98.38 122 TYR B C 1
ATOM 2298 O O . TYR B 1 122 ? 3.17 9.289 8.547 1 98.38 122 TYR B O 1
ATOM 2306 N N . ILE B 1 123 ? 3.125 8.172 10.484 1 98.38 123 ILE B N 1
ATOM 2307 C CA . ILE B 1 123 ? 4.52 8.453 10.805 1 98.38 123 ILE B CA 1
ATOM 2308 C C . ILE B 1 123 ? 5.41 7.328 10.289 1 98.38 123 ILE B C 1
ATOM 2310 O O . ILE B 1 123 ? 5.082 6.148 10.445 1 98.38 123 ILE B O 1
ATOM 2314 N N . TRP B 1 124 ? 6.539 7.723 9.672 1 97.44 124 TRP B N 1
ATOM 2315 C CA . TRP B 1 124 ? 7.492 6.766 9.125 1 97.44 124 TRP B CA 1
ATOM 2316 C C . TRP B 1 124 ? 8.125 5.926 10.234 1 97.44 124 TRP B C 1
ATOM 2318 O O . TRP B 1 124 ? 8.602 6.465 11.234 1 97.44 124 TRP B O 1
ATOM 2328 N N . VAL B 1 125 ? 8.109 4.551 10.008 1 94.88 125 VAL B N 1
ATOM 2329 C CA . VAL B 1 125 ? 8.672 3.695 11.047 1 94.88 125 VAL B CA 1
ATOM 2330 C C . VAL B 1 125 ? 9.578 2.643 10.414 1 94.88 125 VAL B C 1
ATOM 2332 O O . VAL B 1 125 ? 9.961 1.672 11.07 1 94.88 125 VAL B O 1
ATOM 2335 N N . ALA B 1 126 ? 9.914 2.814 9.141 1 92.5 126 ALA B N 1
ATOM 2336 C CA . ALA B 1 126 ? 10.648 1.779 8.414 1 92.5 126 ALA B CA 1
ATOM 2337 C C . ALA B 1 126 ? 12.148 2.057 8.414 1 92.5 126 ALA B C 1
ATOM 2339 O O . ALA B 1 126 ? 12.906 1.424 7.68 1 92.5 126 ALA B O 1
ATOM 2340 N N . GLY B 1 127 ? 12.609 3.014 9.164 1 92.62 127 GLY B N 1
ATOM 2341 C CA . GLY B 1 127 ? 14.039 3.24 9.336 1 92.62 127 GLY B CA 1
ATOM 2342 C C . GLY B 1 127 ? 14.539 4.469 8.602 1 92.62 127 GLY B C 1
ATOM 2343 O O . GLY B 1 127 ? 14.219 4.676 7.434 1 92.62 127 GLY B O 1
ATOM 2344 N N . ALA B 1 128 ? 15.312 5.219 9.227 1 92.38 128 ALA B N 1
ATOM 2345 C CA . ALA B 1 128 ? 15.844 6.465 8.68 1 92.38 128 ALA B CA 1
ATOM 2346 C C . ALA B 1 128 ? 16.797 6.191 7.516 1 92.38 128 ALA B C 1
ATOM 2348 O O . ALA B 1 128 ? 17.016 7.062 6.676 1 92.38 128 ALA B O 1
ATOM 2349 N N . HIS B 1 129 ? 17.344 5.004 7.496 1 91.75 129 HIS B N 1
ATOM 2350 C CA . HIS B 1 129 ? 18.312 4.641 6.461 1 91.75 129 HIS B CA 1
ATOM 2351 C C . HIS B 1 129 ? 17.656 4.621 5.082 1 91.75 129 HIS B C 1
ATOM 2353 O O . HIS B 1 129 ? 18.344 4.668 4.062 1 91.75 129 HIS B O 1
ATOM 2359 N N . ARG B 1 130 ? 16.375 4.613 5.086 1 93.75 130 ARG B N 1
ATOM 2360 C CA . ARG B 1 130 ? 15.641 4.578 3.82 1 93.75 130 ARG B CA 1
ATOM 2361 C C . ARG B 1 130 ? 15.266 5.984 3.363 1 93.75 130 ARG B C 1
ATOM 2363 O O . ARG B 1 130 ? 14.586 6.152 2.35 1 93.75 130 ARG B O 1
ATOM 2370 N N . LEU B 1 131 ? 15.672 6.938 4.098 1 95.56 131 LEU B N 1
ATOM 2371 C CA . LEU B 1 131 ? 15.281 8.312 3.805 1 95.56 131 LEU B CA 1
ATOM 2372 C C . LEU B 1 131 ? 16.438 9.086 3.18 1 95.56 131 LEU B C 1
ATOM 2374 O O . LEU B 1 131 ? 17.594 8.836 3.494 1 95.56 131 LEU B O 1
ATOM 2378 N N . GLU B 1 132 ? 16.062 9.945 2.311 1 94 132 GLU B N 1
ATOM 2379 C CA . GLU B 1 132 ? 17.031 10.867 1.719 1 94 132 GLU B CA 1
ATOM 2380 C C . GLU B 1 132 ? 17.094 12.18 2.502 1 94 132 GLU B C 1
ATOM 2382 O O . GLU B 1 132 ? 16.188 12.492 3.271 1 94 132 GLU B O 1
ATOM 2387 N N . ALA B 1 133 ? 18.203 12.969 2.225 1 88.06 133 ALA B N 1
ATOM 2388 C CA . ALA B 1 133 ? 18.375 14.258 2.883 1 88.06 133 ALA B CA 1
ATOM 2389 C C . ALA B 1 133 ? 17.469 15.32 2.268 1 88.06 133 ALA B C 1
ATOM 2391 O O . ALA B 1 133 ? 17.016 16.25 2.953 1 88.06 133 ALA B O 1
ATOM 2392 N N . GLU B 1 134 ? 17.156 15.102 1.056 1 89 134 GLU B N 1
ATOM 2393 C CA . GLU B 1 134 ? 16.328 16.062 0.337 1 89 134 GLU B CA 1
ATOM 2394 C C . GLU B 1 134 ? 14.867 15.977 0.78 1 89 134 GLU B C 1
ATOM 2396 O O . GLU B 1 134 ? 14.391 14.906 1.15 1 89 134 GLU B O 1
ATOM 2401 N N . GLU B 1 135 ? 14.219 17.125 0.74 1 89.81 135 GLU B N 1
ATOM 2402 C CA . GLU B 1 135 ? 12.789 17.141 1.065 1 89.81 135 GLU B CA 1
ATOM 2403 C C . GLU B 1 135 ? 11.953 16.688 -0.125 1 89.81 135 GLU B C 1
ATOM 2405 O O . GLU B 1 135 ? 12.289 16.969 -1.275 1 89.81 135 GLU B O 1
ATOM 2410 N N . TRP B 1 136 ? 10.961 16.016 0.142 1 94.25 136 TRP B N 1
ATOM 2411 C CA . TRP B 1 136 ? 9.977 15.617 -0.859 1 94.25 136 TRP B CA 1
ATOM 2412 C C . TRP B 1 136 ? 9.172 16.812 -1.344 1 94.25 136 TRP B C 1
ATOM 2414 O O . TRP B 1 136 ? 8.805 17.688 -0.551 1 94.25 136 TRP B O 1
ATOM 2424 N N . ASP B 1 137 ? 8.953 16.891 -2.596 1 92.12 137 ASP B N 1
ATOM 2425 C CA . ASP B 1 137 ? 8.312 18.031 -3.236 1 92.12 137 ASP B CA 1
ATOM 2426 C C . ASP B 1 137 ? 6.965 17.641 -3.846 1 92.12 137 ASP B C 1
ATOM 2428 O O . ASP B 1 137 ? 6.918 16.891 -4.828 1 92.12 137 ASP B O 1
ATOM 2432 N N . PHE B 1 138 ? 5.938 18.234 -3.314 1 92.31 138 PHE B N 1
ATOM 2433 C CA . PHE B 1 138 ? 4.598 17.906 -3.775 1 92.31 138 PHE B CA 1
ATOM 2434 C C . PHE B 1 138 ? 4.398 18.328 -5.223 1 92.31 138 PHE B C 1
ATOM 2436 O O . PHE B 1 138 ? 3.797 17.609 -6.016 1 92.31 138 PHE B O 1
ATOM 2443 N N . ALA B 1 139 ? 4.887 19.516 -5.527 1 91.94 139 ALA B N 1
ATOM 2444 C CA . ALA B 1 139 ? 4.73 20 -6.895 1 91.94 139 ALA B CA 1
ATOM 2445 C C . ALA B 1 139 ? 5.426 19.078 -7.891 1 91.94 139 ALA B C 1
ATOM 2447 O O . ALA B 1 139 ? 4.906 18.812 -8.977 1 91.94 139 ALA B O 1
ATOM 2448 N N . GLU B 1 140 ? 6.539 18.641 -7.465 1 92.69 140 GLU B N 1
ATOM 2449 C CA . GLU B 1 140 ? 7.238 17.656 -8.297 1 92.69 140 GLU B CA 1
ATOM 2450 C C . GLU B 1 140 ? 6.418 16.391 -8.461 1 92.69 140 GLU B C 1
ATOM 2452 O O . GLU B 1 140 ? 6.336 15.828 -9.555 1 92.69 140 GLU B O 1
ATOM 2457 N N . PHE B 1 141 ? 5.879 15.922 -7.438 1 92.88 141 PHE B N 1
ATOM 2458 C CA . PHE B 1 141 ? 5.039 14.734 -7.484 1 92.88 141 PHE B CA 1
ATOM 2459 C C . PHE B 1 141 ? 3.887 14.93 -8.461 1 92.88 141 PHE B C 1
ATOM 2461 O O . PHE B 1 141 ? 3.633 14.07 -9.305 1 92.88 141 PHE B O 1
ATOM 2468 N N . VAL B 1 142 ? 3.17 16.047 -8.359 1 91.5 142 VAL B N 1
ATOM 2469 C CA . VAL B 1 142 ? 2.008 16.312 -9.203 1 91.5 142 VAL B CA 1
ATOM 2470 C C . VAL B 1 142 ? 2.436 16.391 -10.664 1 91.5 142 VAL B C 1
ATOM 2472 O O . VAL B 1 142 ? 1.785 15.805 -11.539 1 91.5 142 VAL B O 1
ATOM 2475 N N . ARG B 1 143 ? 3.531 16.938 -10.867 1 92 143 ARG B N 1
ATOM 2476 C CA . ARG B 1 143 ? 4.008 17.172 -12.227 1 92 143 ARG B CA 1
ATOM 2477 C C . ARG B 1 143 ? 4.52 15.883 -12.852 1 92 143 ARG B C 1
ATOM 2479 O O . ARG B 1 143 ? 4.211 15.586 -14.008 1 92 143 ARG B O 1
ATOM 2486 N N . ASP B 1 144 ? 5.25 15.117 -12.062 1 91.19 144 ASP B N 1
ATOM 2487 C CA . ASP B 1 144 ? 6.07 14.078 -12.68 1 91.19 144 ASP B CA 1
ATOM 2488 C C . ASP B 1 144 ? 5.504 12.688 -12.391 1 91.19 144 ASP B C 1
ATOM 2490 O O . ASP B 1 144 ? 5.816 11.727 -13.102 1 91.19 144 ASP B O 1
ATOM 2494 N N . LYS B 1 145 ? 4.738 12.578 -11.297 1 88.19 145 LYS B N 1
ATOM 2495 C CA . LYS B 1 145 ? 4.461 11.227 -10.828 1 88.19 145 LYS B CA 1
ATOM 2496 C C . LYS B 1 145 ? 2.959 10.969 -10.742 1 88.19 145 LYS B C 1
ATOM 2498 O O . LYS B 1 145 ? 2.516 9.82 -10.805 1 88.19 145 LYS B O 1
ATOM 2503 N N . MET B 1 146 ? 2.133 11.969 -10.664 1 88.06 146 MET B N 1
ATOM 2504 C CA . MET B 1 146 ? 0.707 11.852 -10.375 1 88.06 146 MET B CA 1
ATOM 2505 C C . MET B 1 146 ? 0.005 10.984 -11.406 1 88.06 146 MET B C 1
ATOM 2507 O O . MET B 1 146 ? -0.9 10.219 -11.07 1 88.06 146 MET B O 1
ATOM 2511 N N . LYS B 1 147 ? 0.404 10.977 -12.602 1 85.25 147 LYS B N 1
ATOM 2512 C CA . LYS B 1 147 ? -0.241 10.234 -13.68 1 85.25 147 LYS B CA 1
ATOM 2513 C C . LYS B 1 147 ? -0.234 8.734 -13.391 1 85.25 147 LYS B C 1
ATOM 2515 O O . LYS B 1 147 ? -1.229 8.047 -13.633 1 85.25 147 LYS B O 1
ATOM 2520 N N . ARG B 1 148 ? 0.825 8.273 -12.852 1 83.94 148 ARG B N 1
ATOM 2521 C CA . ARG B 1 148 ? 0.958 6.852 -12.555 1 83.94 148 ARG B CA 1
ATOM 2522 C C . ARG B 1 148 ? 0.043 6.445 -11.398 1 83.94 148 ARG B C 1
ATOM 2524 O O . ARG B 1 148 ? -0.345 5.281 -11.289 1 83.94 148 ARG B O 1
ATOM 2531 N N . TRP B 1 149 ? -0.245 7.348 -10.648 1 84.31 149 TRP B N 1
ATOM 2532 C CA . TRP B 1 149 ? -1.015 7.066 -9.445 1 84.31 149 TRP B CA 1
ATOM 2533 C C . TRP B 1 149 ? -2.512 7.121 -9.727 1 84.31 149 TRP B C 1
ATOM 2535 O O . TRP B 1 149 ? -3.309 6.516 -9.008 1 84.31 149 TRP B O 1
ATOM 2545 N N . VAL B 1 150 ? -2.91 7.898 -10.758 1 78.31 150 VAL B N 1
ATOM 2546 C CA . VAL B 1 150 ? -4.332 8.055 -11.047 1 78.31 150 VAL B CA 1
ATOM 2547 C C . VAL B 1 150 ? -4.707 7.246 -12.281 1 78.31 150 VAL B C 1
ATOM 2549 O O . VAL B 1 150 ? -5.883 6.945 -12.508 1 78.31 150 VAL B O 1
ATOM 2552 N N . GLY B 1 151 ? -3.725 6.996 -13.25 1 62.78 151 GLY B N 1
ATOM 2553 C CA . GLY B 1 151 ? -3.98 6.375 -14.539 1 62.78 151 GLY B CA 1
ATOM 2554 C C . GLY B 1 151 ? -4.457 4.941 -14.43 1 62.78 151 GLY B C 1
ATOM 2555 O O . GLY B 1 151 ? -5.156 4.441 -15.312 1 62.78 151 GLY B O 1
ATOM 2556 N N . GLY B 1 152 ? -3.824 4.023 -13.773 1 51.53 152 GLY B N 1
ATOM 2557 C CA . GLY B 1 152 ? -4.066 2.598 -13.93 1 51.53 152 GLY B CA 1
ATOM 2558 C C . GLY B 1 152 ? -5.52 2.215 -13.727 1 51.53 152 GLY B C 1
ATOM 2559 O O . GLY B 1 152 ? -5.949 1.141 -14.148 1 51.53 152 GLY B O 1
ATOM 2560 N N . ALA B 1 153 ? -6.258 2.836 -12.922 1 44.41 153 ALA B N 1
ATOM 2561 C CA . ALA B 1 153 ? -7.617 2.357 -12.703 1 44.41 153 ALA B CA 1
ATOM 2562 C C . ALA B 1 153 ? -8.469 2.518 -13.953 1 44.41 153 ALA B C 1
ATOM 2564 O O . ALA B 1 153 ? -9.359 1.704 -14.219 1 44.41 153 ALA B O 1
ATOM 2565 N N . VAL B 1 154 ? -8.391 3.578 -14.711 1 37.97 154 VAL B N 1
ATOM 2566 C CA . VAL B 1 154 ? -9.305 3.949 -15.781 1 37.97 154 VAL B CA 1
ATOM 2567 C C . VAL B 1 154 ? -9.047 3.078 -17.016 1 37.97 154 VAL B C 1
ATOM 2569 O O . VAL B 1 154 ? -9.898 2.961 -17.891 1 37.97 154 VAL B O 1
ATOM 2572 N N . ALA B 1 155 ? -7.871 2.793 -17.344 1 37.06 155 ALA B N 1
ATOM 2573 C CA . ALA B 1 155 ? -7.75 2.219 -18.688 1 37.06 155 ALA B CA 1
ATOM 2574 C C . ALA B 1 155 ? -8.5 0.893 -18.781 1 37.06 155 ALA B C 1
ATOM 2576 O O . ALA B 1 155 ? -9.062 0.566 -19.828 1 37.06 155 ALA B O 1
ATOM 2577 N N . GLU B 1 156 ? -8.398 -0.017 -17.797 1 35.28 156 GLU B N 1
ATOM 2578 C CA . GLU B 1 156 ? -8.984 -1.314 -18.125 1 35.28 156 GLU B CA 1
ATOM 2579 C C . GLU B 1 156 ? -10.508 -1.259 -18.109 1 35.28 156 GLU B C 1
ATOM 2581 O O . GLU B 1 156 ? -11.172 -2.211 -18.531 1 35.28 156 GLU B O 1
ATOM 2586 N N . ARG B 1 157 ? -11.109 -0.333 -17.516 1 36.56 157 ARG B N 1
ATOM 2587 C CA . ARG B 1 157 ? -12.555 -0.333 -17.672 1 36.56 157 ARG B CA 1
ATOM 2588 C C . ARG B 1 157 ? -12.945 0.019 -19.109 1 36.56 157 ARG B C 1
ATOM 2590 O O . ARG B 1 157 ? -14.008 -0.386 -19.594 1 36.56 157 ARG B O 1
ATOM 2597 N N . ASP B 1 158 ? -12.25 0.873 -19.781 1 34.06 158 ASP B N 1
ATOM 2598 C CA . ASP B 1 158 ? -12.688 1.304 -21.109 1 34.06 158 ASP B CA 1
ATOM 2599 C C . ASP B 1 158 ? -12.445 0.215 -22.156 1 34.06 158 ASP B C 1
ATOM 2601 O O . ASP B 1 158 ? -13.242 0.044 -23.078 1 34.06 158 ASP B O 1
ATOM 2605 N N . GLU B 1 159 ? -11.297 -0.474 -22.125 1 35.41 159 GLU B N 1
ATOM 2606 C CA . GLU B 1 159 ? -11.109 -1.329 -23.297 1 35.41 159 GLU B CA 1
ATOM 2607 C C . GLU B 1 159 ? -11.977 -2.578 -23.203 1 35.41 159 GLU B C 1
ATOM 2609 O O . GLU B 1 159 ? -12.266 -3.213 -24.219 1 35.41 159 GLU B O 1
ATOM 2614 N N . GLY B 1 160 ? -12.352 -3.064 -22.094 1 34.06 160 GLY B N 1
ATOM 2615 C CA . GLY B 1 160 ? -13.234 -4.215 -22.156 1 34.06 160 GLY B CA 1
ATOM 2616 C C . GLY B 1 160 ? -14.625 -3.873 -22.672 1 34.06 160 GLY B C 1
ATOM 2617 O O . GLY B 1 160 ? -15.398 -4.766 -23.031 1 34.06 160 GLY B O 1
ATOM 2618 N N . PHE B 1 161 ? -15.094 -2.672 -22.516 1 32.84 161 PHE B N 1
ATOM 2619 C CA . PHE B 1 161 ? -16.453 -2.449 -23.016 1 32.84 161 PHE B CA 1
ATOM 2620 C C . PHE B 1 161 ? -16.438 -2.213 -24.531 1 32.84 161 PHE B C 1
ATOM 2622 O O . PHE B 1 161 ? -17.422 -2.498 -25.203 1 32.84 161 PHE B O 1
ATOM 2629 N N . GLN B 1 162 ? -15.328 -1.73 -25.094 1 32.28 162 GLN B N 1
ATOM 2630 C CA . GLN B 1 162 ? -15.523 -1.37 -26.5 1 32.28 162 GLN B CA 1
ATOM 2631 C C . GLN B 1 162 ? -15.539 -2.609 -27.391 1 32.28 162 GLN B C 1
ATOM 2633 O O . GLN B 1 162 ? -15.859 -2.525 -28.578 1 32.28 162 GLN B O 1
ATOM 2638 N N . GLY B 1 163 ? -15.078 -3.746 -26.938 1 29.84 163 GLY B N 1
ATOM 2639 C CA . GLY B 1 163 ? -15.102 -4.719 -28.031 1 29.84 163 GLY B CA 1
ATOM 2640 C C . GLY B 1 163 ? -16.5 -5.164 -28.406 1 29.84 163 GLY B C 1
ATOM 2641 O O . GLY B 1 163 ? -16.672 -6.008 -29.281 1 29.84 163 GLY B O 1
ATOM 2642 N N . LYS B 1 164 ? -17.531 -5.113 -27.547 1 30.66 164 LYS B N 1
ATOM 2643 C CA . LYS B 1 164 ? -18.688 -5.812 -28.094 1 30.66 164 LYS B CA 1
ATOM 2644 C C . LYS B 1 164 ? -19.438 -4.941 -29.094 1 30.66 164 LYS B C 1
ATOM 2646 O O . LYS B 1 164 ? -20.531 -5.293 -29.531 1 30.66 164 LYS B O 1
ATOM 2651 N N . GLY B 1 165 ? -19.047 -3.639 -29.297 1 25.25 165 GLY B N 1
ATOM 2652 C CA . GLY B 1 165 ? -19.984 -3.059 -30.25 1 25.25 165 GLY B CA 1
ATOM 2653 C C . GLY B 1 165 ? -19.781 -3.57 -31.656 1 25.25 165 GLY B C 1
ATOM 2654 O O . GLY B 1 165 ? -20.578 -3.258 -32.562 1 25.25 165 GLY B O 1
ATOM 2655 N N . SER B 1 166 ? -18.828 -4.383 -32.188 1 22.52 166 SER B N 1
ATOM 2656 C CA . SER B 1 166 ? -19.234 -4.652 -33.562 1 22.52 166 SER B CA 1
ATOM 2657 C C . SER B 1 166 ? -20.234 -5.801 -33.625 1 22.52 166 SER B C 1
ATOM 2659 O O . SER B 1 166 ? -20.219 -6.703 -32.781 1 22.52 166 SER B O 1
#

Solvent-accessible surface area (backbone atoms only — not comparable to full-atom values): 18115 Å² total; per-residue (Å²): 110,74,38,39,36,45,32,69,43,62,57,55,40,63,43,47,37,28,30,57,58,69,72,28,60,52,62,93,40,73,70,55,51,68,47,48,49,76,43,48,23,36,33,65,25,18,40,56,22,23,31,66,97,51,91,45,54,37,37,40,83,48,57,77,86,33,55,32,72,32,29,32,37,33,52,36,40,62,68,32,51,51,39,48,51,43,54,59,39,69,45,34,43,80,40,81,45,60,30,30,50,57,64,83,56,82,69,89,84,60,77,64,74,50,72,68,39,77,28,31,31,65,36,54,66,68,53,72,88,46,45,44,93,53,64,57,52,66,68,55,35,60,72,74,45,40,60,60,67,61,46,70,71,55,55,66,60,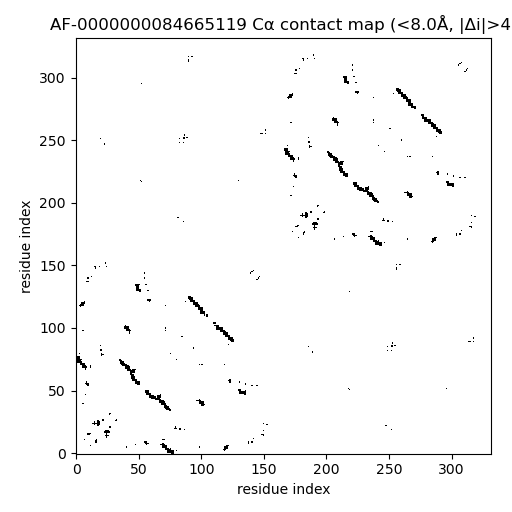53,58,68,58,56,68,68,66,116,110,72,39,40,36,45,31,69,43,62,56,55,41,61,42,45,36,28,29,59,56,69,72,29,59,52,64,94,40,74,70,56,51,67,48,48,49,75,41,48,22,35,33,67,26,19,39,56,22,23,30,66,97,51,91,43,54,36,36,42,82,49,56,75,87,34,55,33,72,31,29,34,38,32,51,37,40,61,68,31,51,51,38,47,51,43,52,59,38,67,44,36,44,79,40,81,46,62,31,29,39,54,39,84,40,91,60,92,87,45,76,45,68,52,74,69,38,77,27,32,31,64,35,52,65,68,53,72,87,47,45,44,94,52,65,56,52,66,69,54,36,60,72,76,45,42,61,61,66,60,47,72,71,58,56,65,62,55,60,68,60,60,66,67,72,116

Secondary structure (DSSP, 8-state):
--EEEEE-SGGGSHHHHHHHHHSSSS-SSHHHHTT-EEEEEEEETEEEEEBTT-SSEEEEE--TT-EEEEEEEEEE-HHHHHHHHHHHGGGEEEEEEEEEE----SSSS----PPPEEEEEEEE-S-GGGB-SSPP-HHHHHHHTHHHHHHHHHHHHHHHHHTT--/--EEEEE-SGGGSHHHHHHHHHSSSS-SSHHHHHH-EEEEEEEETEEEEEBTT-SSEEEEE--TT-EEEEEEEEEE-HHHHHHHHHHHGGGEEEEEEEEEEEE--SSTT--EEPPPEEEEEEEE-S-GGGB-SSPP-HHHHHHHTHHHHHSHHHHHHHHHHHGGG-

Organism: Exserohilum turcicum (strain 28A) (NCBI:txid671987)

Foldseek 3Di:
DKAKAWDFKPCLQQQLLCCQQPVGSDHPDPVRVVLKDKFKWKFFQKAWFAFAPDLIIAIDGHHRHDMTITMMIIRADPSSVVSVCVVVDDQWDKDKGWIWTFDPPPDPDDSPTPDTDIHIYIHGDNDCVRTDPDGRDRVCCVVPPSCVSNPPSPPVVPVVVPVVPD/DKAKAWDFKLCLQQQLLCCQQPVGSDHPDPVRVVLKDKFKWKFFQKAWFDFAPDLIIAIDGHHRHDMTITMMIIRADPSSVVSVCVVVDDQWDKDKGWIWTFDPPPDDPDRDTDDIDIHIYIHGDNDCVRTDPDGRDRVCCVVPPSCVSNPPSPPVVPPVPPPPPD